Protein AF-A0A2H0WSP0-F1 (afdb_monomer)

Structure (mmCIF, N/CA/C/O backbone):
data_AF-A0A2H0WSP0-F1
#
_entry.id   AF-A0A2H0WSP0-F1
#
loop_
_atom_site.group_PDB
_atom_site.id
_atom_site.type_symbol
_atom_site.label_atom_id
_atom_site.label_alt_id
_atom_site.label_comp_id
_atom_site.label_asym_id
_atom_site.label_entity_id
_atom_site.label_seq_id
_atom_site.pdbx_PDB_ins_code
_atom_site.Cartn_x
_atom_site.Cartn_y
_atom_site.Cartn_z
_atom_site.occupancy
_atom_site.B_iso_or_equiv
_atom_site.auth_seq_id
_atom_site.auth_comp_id
_atom_site.auth_asym_id
_atom_site.auth_atom_id
_atom_site.pdbx_PDB_model_num
ATOM 1 N N . MET A 1 1 ? 51.375 -26.626 21.930 1.00 43.62 1 MET A N 1
ATOM 2 C CA . MET A 1 1 ? 51.258 -25.563 22.953 1.00 43.62 1 MET A CA 1
ATOM 3 C C . MET A 1 1 ? 50.019 -24.734 22.647 1.00 43.62 1 MET A C 1
ATOM 5 O O . MET A 1 1 ? 49.974 -24.178 21.557 1.00 43.62 1 MET A O 1
ATOM 9 N N . PRO A 1 2 ? 49.006 -24.682 23.526 1.00 42.84 2 PRO A N 1
ATOM 10 C CA . PRO A 1 2 ? 47.902 -23.739 23.370 1.00 42.84 2 PRO A CA 1
ATOM 11 C C . PRO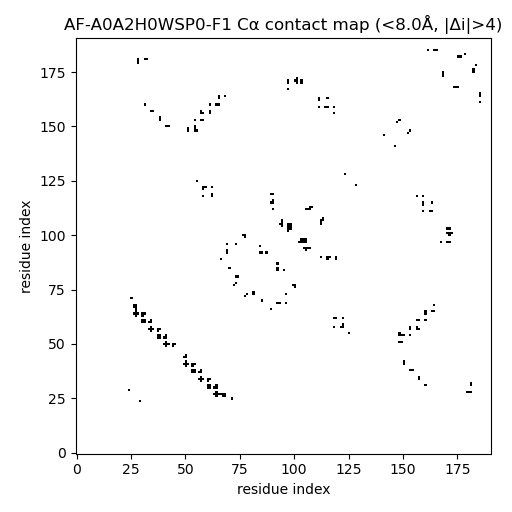 A 1 2 ? 48.331 -22.334 23.844 1.00 42.84 2 PRO A C 1
ATOM 13 O O . PRO A 1 2 ? 49.201 -22.237 24.714 1.00 42.84 2 PRO A O 1
ATOM 16 N N . PRO A 1 3 ? 47.756 -21.247 23.297 1.00 38.88 3 PRO A N 1
ATOM 17 C CA . PRO A 1 3 ? 48.108 -19.886 23.694 1.00 38.88 3 PRO A CA 1
ATOM 18 C C . PRO A 1 3 ? 47.545 -19.544 25.089 1.00 38.88 3 PRO A C 1
ATOM 20 O O . PRO A 1 3 ? 46.583 -20.174 25.546 1.00 38.88 3 PRO A O 1
ATOM 23 N N . PRO A 1 4 ? 48.136 -18.560 25.793 1.00 40.91 4 PRO A N 1
ATOM 24 C CA . PRO A 1 4 ? 47.785 -18.249 27.172 1.00 40.91 4 PRO A CA 1
ATOM 25 C C . PRO A 1 4 ? 46.417 -17.559 27.255 1.00 40.91 4 PRO A C 1
ATOM 27 O O . PRO A 1 4 ? 46.117 -16.629 26.508 1.00 40.91 4 PRO A O 1
ATOM 30 N N . LYS A 1 5 ? 45.577 -18.008 28.195 1.00 38.22 5 LYS A N 1
ATOM 31 C CA . LYS A 1 5 ? 44.251 -17.433 28.458 1.00 38.22 5 LYS A CA 1
ATOM 32 C C . LYS A 1 5 ? 44.397 -16.036 29.076 1.00 38.22 5 LYS A C 1
ATOM 34 O O . LYS A 1 5 ? 44.810 -15.917 30.228 1.00 38.22 5 LYS A O 1
ATOM 39 N N . GLN A 1 6 ? 44.024 -14.989 28.342 1.00 39.97 6 GLN A N 1
ATOM 40 C CA . GLN A 1 6 ? 43.869 -13.645 28.905 1.00 39.97 6 GLN A CA 1
ATOM 41 C C . GLN A 1 6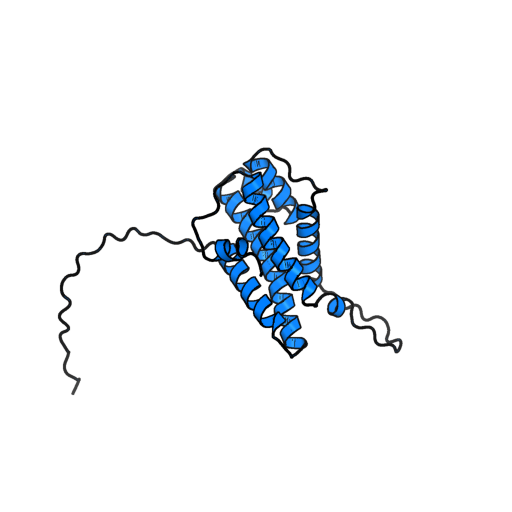 ? 42.649 -13.615 29.840 1.00 39.97 6 GLN A C 1
ATOM 43 O O . GLN A 1 6 ? 41.520 -13.877 29.427 1.00 39.97 6 GLN A O 1
ATOM 48 N N . LYS A 1 7 ? 42.882 -13.321 31.126 1.00 43.78 7 LYS A N 1
ATOM 49 C CA . LYS A 1 7 ? 41.828 -13.035 32.108 1.00 43.78 7 LYS A CA 1
ATOM 50 C C . LYS A 1 7 ? 41.335 -11.604 31.887 1.00 43.78 7 LYS A C 1
ATOM 52 O O . LYS A 1 7 ? 41.970 -10.662 32.350 1.00 43.78 7 LYS A O 1
ATOM 57 N N . TYR A 1 8 ? 40.208 -11.442 31.203 1.00 38.81 8 TYR A N 1
ATOM 58 C CA . TYR A 1 8 ? 39.514 -10.158 31.163 1.00 38.81 8 TYR A CA 1
ATOM 59 C C . TYR A 1 8 ? 38.743 -9.951 32.470 1.00 38.81 8 TYR A C 1
ATOM 61 O O . TYR A 1 8 ? 37.842 -10.718 32.811 1.00 38.81 8 TYR A O 1
ATOM 69 N N . PHE A 1 9 ? 39.133 -8.917 33.215 1.00 39.16 9 PHE A N 1
ATOM 70 C CA . PHE A 1 9 ? 38.384 -8.382 34.345 1.00 39.16 9 PHE A CA 1
ATOM 71 C C . PHE A 1 9 ? 37.089 -7.745 33.827 1.00 39.16 9 PHE A C 1
ATOM 73 O O . PHE A 1 9 ? 37.074 -6.584 33.428 1.00 39.16 9 PHE A O 1
ATOM 80 N N . PHE A 1 10 ? 35.989 -8.495 33.837 1.00 34.88 10 PHE A N 1
ATOM 81 C CA . PHE A 1 10 ? 34.662 -7.900 33.729 1.00 34.88 10 PHE A CA 1
ATOM 82 C C . PHE A 1 10 ? 34.231 -7.446 35.122 1.00 34.88 10 PHE A C 1
ATOM 84 O O . PHE A 1 10 ? 33.822 -8.247 35.964 1.00 34.88 10 PHE A O 1
ATOM 91 N N . ASN A 1 11 ? 34.364 -6.144 35.374 1.00 38.78 11 ASN A N 1
ATOM 92 C CA . ASN A 1 11 ? 33.698 -5.500 36.497 1.00 38.78 11 ASN A CA 1
ATOM 93 C C . ASN A 1 11 ? 32.197 -5.800 36.418 1.00 38.78 11 ASN A C 1
ATOM 95 O O . ASN A 1 11 ? 31.589 -5.686 35.354 1.00 38.78 11 ASN A O 1
ATOM 99 N N . LYS A 1 12 ? 31.618 -6.198 37.555 1.00 45.72 12 LYS A N 1
ATOM 100 C CA . LYS A 1 12 ? 30.187 -6.459 37.734 1.00 45.72 12 LYS A CA 1
ATOM 101 C C . LYS A 1 12 ? 29.385 -5.196 37.412 1.00 45.72 12 LYS A C 1
ATOM 103 O O . LYS A 1 12 ? 29.131 -4.377 38.292 1.00 45.72 12 LYS A O 1
ATOM 108 N N . ILE A 1 13 ? 28.969 -5.049 36.159 1.00 41.47 13 ILE A N 1
ATOM 109 C CA . ILE A 1 13 ? 27.868 -4.161 35.799 1.00 41.47 13 ILE A CA 1
ATOM 110 C C . ILE A 1 13 ? 26.623 -4.811 36.406 1.00 41.47 13 ILE A C 1
ATOM 112 O O . ILE A 1 13 ? 26.314 -5.964 36.099 1.00 41.47 13 ILE A O 1
ATOM 116 N N . LYS A 1 14 ? 25.963 -4.115 37.341 1.00 37.34 14 LYS A N 1
ATOM 117 C CA . LYS A 1 14 ? 24.660 -4.551 37.859 1.00 37.34 14 LYS A CA 1
ATOM 118 C C . LYS A 1 14 ? 23.740 -4.794 36.658 1.00 37.34 14 LYS A C 1
ATOM 120 O O . LYS A 1 14 ? 23.734 -3.944 35.766 1.00 37.34 14 LYS A O 1
ATOM 125 N N . PRO A 1 15 ? 22.989 -5.906 36.613 1.00 36.19 15 PRO A N 1
ATOM 126 C CA . PRO A 1 15 ? 22.021 -6.103 35.551 1.00 36.19 15 PRO A CA 1
ATOM 127 C C . PRO A 1 15 ? 21.053 -4.925 35.612 1.00 36.19 15 PRO A C 1
ATOM 129 O O . PRO A 1 15 ? 20.369 -4.727 36.615 1.00 36.19 15 PRO A O 1
ATOM 132 N N . ILE A 1 16 ? 21.067 -4.100 34.567 1.00 43.09 16 ILE A N 1
ATOM 133 C CA . ILE A 1 16 ? 19.952 -3.205 34.294 1.00 43.09 16 ILE A CA 1
ATOM 134 C C . ILE A 1 16 ? 18.786 -4.160 34.094 1.00 43.09 16 ILE A C 1
ATOM 136 O O . ILE A 1 16 ? 18.888 -5.066 33.263 1.00 43.09 16 ILE A O 1
ATOM 140 N N . GLU A 1 17 ? 17.756 -4.026 34.925 1.00 37.44 17 GLU A N 1
ATOM 141 C CA . GLU A 1 17 ? 16.525 -4.790 34.792 1.00 37.44 17 GLU A CA 1
ATOM 142 C C . GLU A 1 17 ? 16.119 -4.752 33.323 1.00 37.44 17 GLU A C 1
ATOM 144 O O . GLU A 1 17 ? 15.835 -3.693 32.761 1.00 37.44 17 GLU A O 1
ATOM 149 N N . THR A 1 18 ? 16.196 -5.907 32.665 1.00 35.94 18 THR A N 1
ATOM 150 C CA . THR A 1 18 ? 15.725 -6.072 31.302 1.00 35.94 18 THR A CA 1
ATOM 151 C C . THR A 1 18 ? 14.218 -5.917 31.344 1.00 35.94 18 THR A C 1
ATOM 153 O O . THR A 1 18 ? 13.486 -6.900 31.449 1.00 35.94 18 THR A O 1
ATOM 156 N N . VAL A 1 19 ? 13.756 -4.670 31.250 1.00 34.97 19 VAL A N 1
ATOM 157 C CA . VAL A 1 19 ? 12.474 -4.363 30.635 1.00 34.97 19 VAL A CA 1
ATOM 158 C C . VAL A 1 19 ? 12.584 -4.965 29.245 1.00 34.97 19 VAL A C 1
ATOM 160 O O . VAL A 1 19 ? 13.263 -4.444 28.360 1.00 34.97 19 VAL A O 1
ATOM 163 N N . THR A 1 20 ? 12.009 -6.147 29.083 1.00 32.56 20 THR A N 1
ATOM 164 C CA . THR A 1 20 ? 11.865 -6.819 27.801 1.00 32.56 20 THR A CA 1
ATOM 165 C C . THR A 1 20 ? 10.827 -6.039 27.008 1.00 32.56 20 THR A C 1
ATOM 167 O O . THR A 1 20 ? 9.696 -6.468 26.819 1.00 32.56 20 THR A O 1
ATOM 170 N N . PHE A 1 21 ? 11.212 -4.853 26.538 1.00 39.22 21 PHE A N 1
ATOM 171 C CA . PHE A 1 21 ? 10.517 -4.176 25.462 1.00 39.22 21 PHE A CA 1
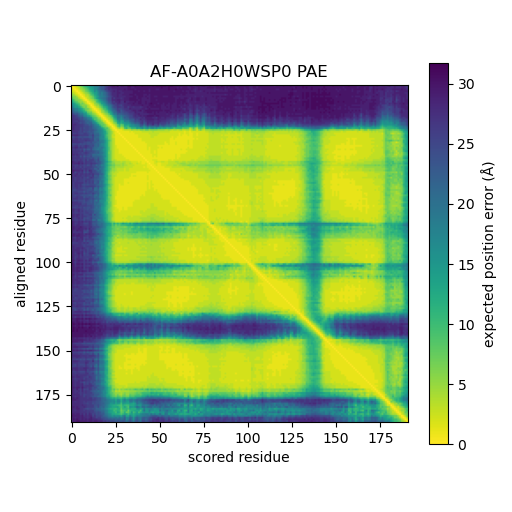ATOM 172 C C . PHE A 1 21 ? 10.820 -4.985 24.197 1.00 39.22 21 PHE A C 1
ATOM 174 O O . PHE A 1 21 ? 11.751 -4.696 23.446 1.00 39.22 21 PHE A O 1
ATOM 181 N N . GLN A 1 22 ? 10.096 -6.093 24.012 1.00 37.69 22 GLN A N 1
ATOM 182 C CA . GLN A 1 22 ? 10.005 -6.742 22.713 1.00 37.69 22 GLN A CA 1
ATOM 183 C C . GLN A 1 22 ? 9.395 -5.703 21.772 1.00 37.69 22 GLN A C 1
ATOM 185 O O . GLN A 1 22 ? 8.176 -5.567 21.704 1.00 37.69 22 GLN A O 1
ATOM 190 N N . MET A 1 23 ? 10.233 -4.957 21.051 1.00 43.97 23 MET A N 1
ATOM 191 C CA . MET A 1 23 ? 9.795 -4.257 19.850 1.00 43.97 23 MET A CA 1
ATOM 192 C C . MET A 1 23 ? 9.284 -5.326 18.884 1.00 43.97 23 MET A C 1
ATOM 194 O O . MET A 1 23 ? 10.051 -5.889 18.100 1.00 43.97 23 MET A O 1
ATOM 198 N N . LYS A 1 24 ? 7.987 -5.649 18.952 1.00 58.41 24 LYS A N 1
ATOM 199 C CA . LYS A 1 24 ? 7.291 -6.298 17.846 1.00 58.41 24 LYS A CA 1
ATOM 200 C C . LYS A 1 24 ? 7.445 -5.346 16.670 1.00 58.41 24 LYS A C 1
ATOM 202 O O . LYS A 1 24 ? 6.800 -4.309 16.611 1.00 58.41 24 LYS A O 1
ATOM 207 N N . THR A 1 25 ? 8.378 -5.647 15.776 1.00 67.38 25 THR A N 1
ATOM 208 C CA . THR A 1 25 ? 8.497 -4.881 14.540 1.00 67.38 25 THR A CA 1
ATOM 209 C C . THR A 1 25 ? 7.296 -5.262 13.687 1.00 67.38 25 THR A C 1
ATOM 211 O O . THR A 1 25 ? 7.251 -6.371 13.155 1.00 67.38 25 THR A O 1
ATOM 214 N N . SER A 1 26 ? 6.305 -4.377 13.609 1.00 84.62 26 SER A N 1
ATOM 215 C CA . SER A 1 26 ? 5.119 -4.574 12.780 1.00 84.62 26 SER A CA 1
ATOM 216 C C . SER A 1 26 ? 5.514 -4.830 11.325 1.00 84.62 26 SER A C 1
ATOM 218 O O . SER A 1 26 ? 6.374 -4.144 10.764 1.00 84.62 26 SER A O 1
ATOM 220 N N . LEU A 1 27 ? 4.889 -5.816 10.680 1.00 89.00 27 LEU A N 1
ATOM 221 C CA . LEU A 1 27 ? 5.287 -6.246 9.335 1.00 89.00 27 LEU A CA 1
ATOM 222 C C . LEU A 1 27 ? 5.093 -5.134 8.290 1.00 89.00 27 LEU A C 1
ATOM 224 O O . LEU A 1 27 ? 5.900 -4.985 7.371 1.00 89.00 27 LEU A O 1
ATOM 228 N N . TRP A 1 28 ? 4.064 -4.301 8.456 1.00 91.19 28 TRP A N 1
ATOM 229 C CA . TRP A 1 28 ? 3.821 -3.162 7.570 1.00 91.19 28 TRP A CA 1
ATOM 230 C C . TRP A 1 28 ? 4.962 -2.129 7.606 1.00 91.19 28 TRP A C 1
ATOM 232 O O . TRP A 1 28 ? 5.226 -1.476 6.599 1.00 91.19 28 TRP A O 1
ATOM 242 N N . ILE A 1 29 ? 5.706 -2.038 8.714 1.00 88.31 29 ILE A N 1
ATOM 243 C CA . ILE A 1 29 ? 6.869 -1.145 8.855 1.00 88.31 29 ILE A CA 1
ATOM 244 C C . ILE A 1 29 ? 8.046 -1.659 8.023 1.00 88.31 29 ILE A C 1
ATOM 246 O O . ILE A 1 29 ? 8.757 -0.887 7.380 1.00 88.31 29 ILE A O 1
ATOM 250 N N . VAL A 1 30 ? 8.231 -2.977 7.971 1.00 90.00 30 VAL A N 1
ATOM 251 C CA . VAL A 1 30 ? 9.220 -3.589 7.075 1.00 90.00 30 VAL A CA 1
ATOM 252 C C . VAL A 1 30 ? 8.851 -3.298 5.619 1.00 90.00 30 VAL A C 1
ATOM 254 O O . VAL A 1 30 ? 9.706 -2.896 4.829 1.00 90.00 30 VAL A O 1
ATOM 257 N N . PHE A 1 31 ? 7.571 -3.433 5.266 1.00 94.56 31 PHE A N 1
ATOM 258 C CA . PHE A 1 31 ? 7.117 -3.179 3.902 1.00 94.56 31 PHE A CA 1
ATOM 259 C C . PHE A 1 31 ? 7.231 -1.715 3.482 1.00 94.56 31 PHE A C 1
ATOM 261 O O . PHE A 1 31 ? 7.698 -1.466 2.372 1.00 94.56 31 PHE A O 1
ATOM 268 N N . ILE A 1 32 ? 6.873 -0.742 4.325 1.00 92.44 32 ILE A N 1
ATOM 269 C CA . ILE A 1 32 ? 7.002 0.675 3.945 1.00 92.44 32 ILE A CA 1
ATOM 270 C C . ILE A 1 32 ? 8.468 1.072 3.722 1.00 92.44 32 ILE A C 1
ATOM 272 O O . ILE A 1 32 ? 8.758 1.799 2.772 1.00 92.44 32 ILE A O 1
ATOM 276 N N . ASN A 1 33 ? 9.399 0.528 4.513 1.00 91.25 33 ASN A N 1
ATOM 277 C CA . ASN A 1 33 ? 10.835 0.734 4.309 1.00 91.25 33 ASN A CA 1
ATOM 278 C C . ASN A 1 33 ? 11.300 0.147 2.970 1.00 91.25 33 ASN A C 1
ATOM 280 O O . ASN A 1 33 ? 11.961 0.838 2.196 1.00 91.25 33 ASN A O 1
ATOM 284 N N . LEU A 1 34 ? 10.897 -1.091 2.661 1.00 94.06 34 LEU A N 1
ATOM 285 C CA . LEU A 1 34 ? 11.201 -1.729 1.377 1.00 94.06 34 LEU A CA 1
ATOM 286 C C . LEU A 1 34 ? 10.635 -0.936 0.199 1.00 94.06 34 LEU A C 1
ATOM 288 O O . LEU A 1 34 ? 11.301 -0.797 -0.828 1.00 94.06 34 LEU A O 1
ATOM 292 N N . VAL A 1 35 ? 9.414 -0.416 0.326 1.00 96.19 35 VAL A N 1
ATOM 293 C CA . VAL A 1 35 ? 8.802 0.421 -0.708 1.00 96.19 35 VAL A CA 1
ATOM 294 C C . VAL A 1 35 ? 9.616 1.695 -0.912 1.00 96.19 35 VAL A C 1
ATOM 296 O O . VAL A 1 35 ? 9.956 2.005 -2.051 1.00 96.19 35 VAL A O 1
ATOM 299 N N . ASN A 1 36 ? 9.956 2.401 0.167 1.00 94.94 36 ASN A N 1
ATOM 300 C CA . ASN A 1 36 ? 10.719 3.642 0.094 1.00 94.94 36 ASN A CA 1
ATOM 301 C C . ASN A 1 36 ? 12.097 3.421 -0.549 1.00 94.94 36 ASN A C 1
ATOM 303 O O . ASN A 1 36 ? 12.449 4.098 -1.510 1.00 94.94 36 ASN A O 1
ATOM 307 N N . GLU A 1 37 ? 12.840 2.409 -0.094 1.00 94.88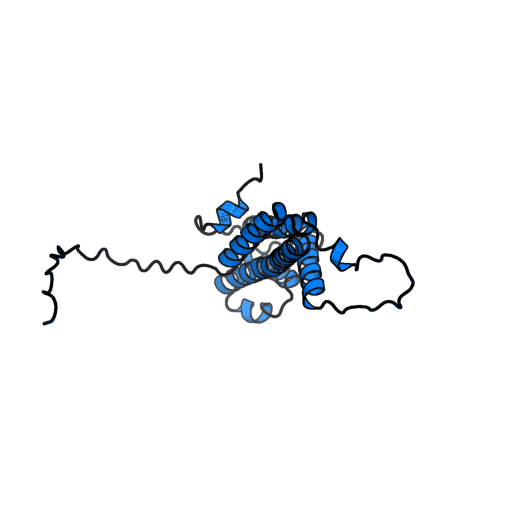 37 GLU A N 1
ATOM 308 C CA . GLU A 1 37 ? 14.152 2.069 -0.653 1.00 94.88 37 GLU A CA 1
ATOM 309 C C . GLU A 1 37 ? 14.063 1.732 -2.149 1.00 94.88 37 GLU A C 1
ATOM 311 O O . GLU A 1 37 ? 14.827 2.253 -2.962 1.00 94.88 37 GLU A O 1
ATOM 316 N N . ASN A 1 38 ? 13.104 0.889 -2.551 1.00 97.50 38 ASN A N 1
ATOM 317 C CA . ASN A 1 38 ? 12.959 0.532 -3.961 1.00 97.50 38 ASN A CA 1
ATOM 318 C C . ASN A 1 38 ? 12.504 1.721 -4.817 1.00 97.50 38 ASN A C 1
ATOM 320 O O . ASN A 1 38 ? 12.899 1.791 -5.981 1.00 97.50 38 ASN A O 1
ATOM 324 N N . LEU A 1 39 ? 11.718 2.651 -4.270 1.00 97.12 39 LEU A N 1
ATOM 325 C CA . LEU A 1 39 ? 11.330 3.871 -4.973 1.00 97.12 39 LEU A CA 1
ATOM 326 C C . LEU A 1 39 ? 12.541 4.781 -5.216 1.00 97.12 39 LEU A C 1
ATOM 328 O O . LEU A 1 39 ? 12.758 5.203 -6.352 1.00 97.12 39 LEU A O 1
ATOM 332 N N . GLU A 1 40 ? 13.364 5.017 -4.194 1.00 95.81 40 GLU A N 1
ATOM 333 C CA . GLU A 1 40 ? 14.593 5.813 -4.320 1.00 95.81 40 GLU A CA 1
ATOM 334 C C . GLU A 1 40 ? 15.577 5.202 -5.321 1.00 95.81 40 GLU A C 1
ATOM 336 O O . GLU A 1 40 ? 16.136 5.895 -6.177 1.00 95.81 40 GLU A O 1
ATOM 341 N N . LEU A 1 41 ? 15.741 3.879 -5.283 1.00 96.75 41 LEU A N 1
ATOM 342 C CA . LEU A 1 41 ? 16.557 3.174 -6.267 1.00 96.75 41 LEU A CA 1
ATOM 343 C C . LEU A 1 41 ? 15.965 3.298 -7.677 1.00 96.75 41 LEU A C 1
ATOM 345 O O . LEU A 1 41 ? 16.707 3.533 -8.627 1.00 96.75 41 LEU A O 1
ATOM 349 N N . ALA A 1 42 ? 14.642 3.193 -7.837 1.00 96.88 42 ALA A N 1
ATOM 350 C CA . ALA A 1 42 ? 13.990 3.330 -9.140 1.00 96.88 42 ALA A CA 1
ATOM 351 C C . ALA A 1 42 ? 14.168 4.730 -9.752 1.00 96.88 42 ALA A C 1
ATOM 353 O O . ALA A 1 42 ? 14.385 4.832 -10.961 1.00 96.88 42 ALA A O 1
ATOM 354 N N . ARG A 1 43 ? 14.105 5.794 -8.937 1.00 96.00 43 ARG A N 1
ATOM 355 C CA . ARG A 1 43 ? 14.291 7.190 -9.380 1.00 96.00 43 ARG A CA 1
ATOM 356 C C . ARG A 1 43 ? 15.657 7.417 -10.024 1.00 96.00 43 ARG A C 1
ATOM 358 O O . ARG A 1 43 ? 15.756 8.088 -11.047 1.00 96.00 43 ARG A O 1
ATOM 365 N N . ASN A 1 44 ? 16.691 6.818 -9.443 1.00 93.81 44 ASN A N 1
ATOM 366 C CA . ASN A 1 44 ? 18.081 7.030 -9.845 1.00 93.81 44 ASN A CA 1
ATOM 367 C C . ASN A 1 44 ? 18.597 5.990 -10.855 1.00 93.81 44 ASN A C 1
ATOM 369 O O . ASN A 1 44 ? 19.688 6.140 -11.408 1.00 93.81 44 ASN A O 1
ATOM 373 N N . GLU A 1 45 ? 17.829 4.932 -11.111 1.00 96.50 45 GLU A N 1
ATOM 374 C CA . GLU A 1 45 ? 18.255 3.828 -11.964 1.00 96.50 45 GLU A CA 1
ATOM 375 C C . GLU A 1 45 ? 18.246 4.218 -13.445 1.00 96.50 45 GLU A C 1
ATOM 377 O O . GLU A 1 45 ? 17.223 4.652 -13.973 1.00 96.50 45 GLU A O 1
ATOM 382 N N . LYS A 1 46 ? 19.364 4.008 -14.143 1.00 94.38 46 LYS A N 1
ATOM 383 C CA . LYS A 1 46 ? 19.521 4.293 -15.579 1.00 94.38 46 LYS A CA 1
ATOM 384 C C . LYS A 1 46 ? 19.078 3.121 -16.455 1.00 94.38 46 LYS A C 1
ATOM 386 O O . LYS A 1 46 ? 18.604 3.334 -17.569 1.00 94.38 46 LYS A O 1
ATOM 391 N N . TYR A 1 47 ? 19.211 1.892 -15.964 1.00 95.31 47 TYR A N 1
ATOM 392 C CA . TYR A 1 47 ? 18.867 0.685 -16.705 1.00 95.31 47 TYR A CA 1
ATOM 393 C C . TYR A 1 47 ? 17.379 0.364 -16.565 1.00 95.31 47 TYR A C 1
ATOM 395 O O . TYR A 1 47 ? 16.901 -0.008 -15.493 1.00 95.31 47 TYR A O 1
ATOM 403 N N . LEU A 1 48 ? 16.644 0.452 -17.678 1.00 91.69 48 LEU A N 1
ATOM 404 C CA . LEU A 1 48 ? 15.187 0.285 -17.710 1.00 91.69 48 LEU A CA 1
ATOM 405 C C . LEU A 1 48 ? 14.708 -1.020 -17.055 1.00 91.69 48 LEU A C 1
ATOM 407 O O . LEU A 1 48 ? 13.741 -1.009 -16.299 1.00 91.69 48 LEU A O 1
ATOM 411 N N . GLU A 1 49 ? 15.395 -2.134 -17.301 1.00 92.88 49 GLU A N 1
ATOM 412 C CA . GLU A 1 49 ? 15.028 -3.435 -16.729 1.00 92.88 49 GLU A CA 1
ATOM 413 C C . GLU A 1 49 ? 15.206 -3.485 -15.206 1.00 92.88 49 GLU A C 1
ATOM 415 O O . GLU A 1 49 ? 14.357 -4.028 -14.499 1.00 92.88 49 GLU A O 1
ATOM 420 N N . ILE A 1 50 ? 16.265 -2.869 -14.672 1.00 96.19 50 ILE A N 1
ATOM 421 C CA . ILE A 1 50 ? 16.465 -2.781 -13.220 1.00 96.19 50 ILE A CA 1
ATOM 422 C C . ILE A 1 50 ? 15.412 -1.848 -12.618 1.00 96.19 50 ILE A C 1
ATOM 424 O O . ILE A 1 50 ? 14.762 -2.213 -11.637 1.00 96.19 50 ILE A O 1
ATOM 428 N N . ARG A 1 51 ? 15.154 -0.700 -13.259 1.00 96.00 51 ARG A N 1
ATOM 429 C CA . ARG A 1 51 ? 14.121 0.252 -12.833 1.00 96.00 51 ARG A CA 1
ATOM 430 C C . ARG A 1 51 ? 12.753 -0.424 -12.749 1.00 96.00 51 ARG A C 1
ATOM 432 O O . ARG A 1 51 ? 12.058 -0.290 -11.747 1.00 96.00 51 ARG A O 1
ATOM 439 N N . ARG A 1 52 ? 12.383 -1.212 -13.761 1.00 95.31 52 ARG A N 1
ATOM 440 C CA . ARG A 1 52 ? 11.123 -1.971 -13.794 1.00 95.31 52 ARG A CA 1
ATOM 441 C C . ARG A 1 52 ? 11.013 -2.978 -12.657 1.00 95.31 52 ARG A C 1
ATOM 443 O O . ARG A 1 52 ? 9.964 -3.039 -12.026 1.00 95.31 52 ARG A O 1
ATOM 450 N N . ARG A 1 53 ? 12.081 -3.724 -12.350 1.00 96.62 53 ARG A N 1
ATOM 451 C CA . ARG A 1 53 ? 12.102 -4.644 -11.196 1.00 96.62 53 ARG A CA 1
ATOM 452 C C . ARG A 1 53 ? 11.821 -3.900 -9.892 1.00 96.62 53 ARG A C 1
ATOM 454 O O . ARG A 1 53 ? 10.998 -4.353 -9.107 1.00 96.62 53 ARG A O 1
ATOM 461 N N . ARG A 1 54 ? 12.443 -2.732 -9.696 1.00 97.75 54 ARG A N 1
ATOM 462 C CA . ARG A 1 54 ? 12.208 -1.878 -8.521 1.00 97.75 54 ARG A CA 1
ATOM 463 C C . ARG A 1 54 ? 10.767 -1.366 -8.456 1.00 97.75 54 ARG A C 1
ATOM 465 O O . ARG A 1 54 ? 10.151 -1.448 -7.400 1.00 97.75 54 ARG A O 1
ATOM 472 N N . ILE A 1 55 ? 10.199 -0.925 -9.581 1.00 98.00 55 ILE A N 1
ATOM 473 C CA . ILE A 1 55 ? 8.794 -0.490 -9.659 1.00 98.00 55 ILE A CA 1
ATOM 474 C C . ILE A 1 55 ? 7.835 -1.641 -9.320 1.00 98.00 55 ILE A C 1
ATOM 476 O O . ILE A 1 55 ? 6.889 -1.443 -8.563 1.00 98.00 55 ILE A O 1
ATOM 480 N N . ILE A 1 56 ? 8.084 -2.852 -9.829 1.00 97.62 56 ILE A N 1
ATOM 481 C CA . ILE A 1 56 ? 7.287 -4.037 -9.474 1.00 97.62 56 ILE A CA 1
ATOM 482 C C . ILE A 1 56 ? 7.353 -4.281 -7.961 1.00 97.62 56 ILE A C 1
ATOM 484 O O . ILE A 1 56 ? 6.306 -4.454 -7.336 1.00 97.62 56 ILE A O 1
ATOM 488 N N . SER A 1 57 ? 8.551 -4.231 -7.367 1.00 97.94 57 SER A N 1
ATOM 489 C CA . SER A 1 57 ? 8.730 -4.359 -5.917 1.00 97.94 57 SER A CA 1
ATOM 490 C C . SER A 1 57 ? 7.933 -3.305 -5.149 1.00 97.94 57 SER A C 1
ATOM 492 O O . SER A 1 57 ? 7.209 -3.663 -4.224 1.00 97.94 57 SER A O 1
ATOM 494 N N . VAL A 1 58 ? 7.995 -2.031 -5.559 1.00 98.38 58 VAL A N 1
ATOM 495 C CA . VAL A 1 58 ? 7.204 -0.943 -4.956 1.00 98.38 58 VAL A CA 1
ATOM 496 C C . VAL A 1 58 ? 5.719 -1.290 -4.953 1.00 98.38 58 VAL A C 1
ATOM 498 O O . VAL A 1 58 ? 5.079 -1.218 -3.910 1.00 98.38 58 VAL A O 1
ATOM 501 N N . VAL A 1 59 ? 5.166 -1.713 -6.091 1.00 98.19 59 VAL A N 1
ATOM 502 C CA . VAL A 1 59 ? 3.725 -1.984 -6.211 1.00 98.19 59 VAL A CA 1
ATOM 503 C C . VAL A 1 59 ? 3.291 -3.177 -5.362 1.00 98.19 59 VAL A C 1
ATOM 505 O O . VAL A 1 59 ? 2.272 -3.113 -4.671 1.00 98.19 59 VAL A O 1
ATOM 508 N N . VAL A 1 60 ? 4.061 -4.265 -5.398 1.00 98.12 60 VAL A N 1
ATOM 509 C CA . VAL A 1 60 ? 3.745 -5.490 -4.655 1.00 98.12 60 VAL A CA 1
ATOM 510 C C . VAL A 1 60 ? 3.856 -5.254 -3.149 1.00 98.12 60 VAL A C 1
ATOM 512 O O . VAL A 1 60 ? 2.914 -5.561 -2.416 1.00 98.12 60 VAL A O 1
ATOM 515 N N . PHE A 1 61 ? 4.961 -4.662 -2.686 1.00 98.06 61 PHE A N 1
ATOM 516 C CA . PHE A 1 61 ? 5.167 -4.413 -1.260 1.00 98.06 61 PHE A CA 1
ATOM 517 C C . PHE A 1 61 ? 4.279 -3.298 -0.718 1.00 98.06 61 PHE A C 1
ATOM 519 O O . PHE A 1 61 ? 3.911 -3.353 0.448 1.00 9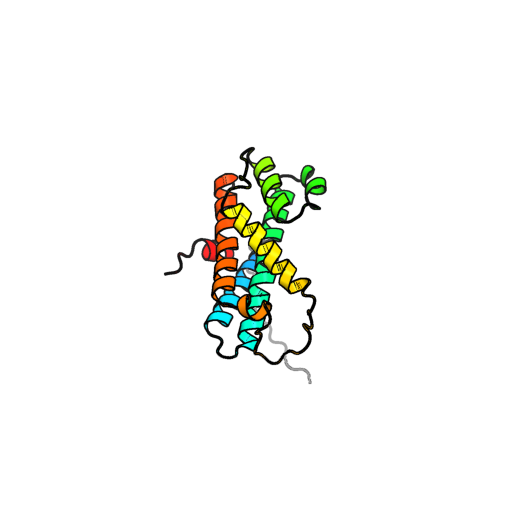8.06 61 PHE A O 1
ATOM 526 N N . ALA A 1 62 ? 3.844 -2.340 -1.536 1.00 97.88 62 ALA A N 1
ATOM 527 C CA . ALA A 1 62 ? 2.869 -1.346 -1.104 1.00 97.88 62 ALA A CA 1
ATOM 528 C C . ALA A 1 62 ? 1.499 -1.957 -0.812 1.00 97.88 62 ALA A C 1
ATOM 530 O O . ALA A 1 62 ? 0.895 -1.644 0.212 1.00 97.88 62 ALA A O 1
ATOM 531 N N . ALA A 1 63 ? 1.018 -2.850 -1.683 1.00 97.88 63 ALA A N 1
ATOM 532 C CA . ALA A 1 63 ? -0.227 -3.568 -1.438 1.00 97.88 63 ALA A CA 1
ATOM 533 C C . ALA A 1 63 ? -0.118 -4.440 -0.177 1.00 97.88 63 ALA A C 1
ATOM 535 O O . ALA A 1 63 ? -1.021 -4.414 0.654 1.00 97.88 63 ALA A O 1
ATOM 536 N N . ALA A 1 64 ? 1.006 -5.148 -0.006 1.00 97.06 64 ALA A N 1
ATOM 537 C CA . ALA A 1 64 ? 1.276 -5.925 1.202 1.00 97.06 64 ALA A CA 1
ATOM 538 C C . ALA A 1 64 ? 1.357 -5.037 2.457 1.00 97.06 64 ALA A C 1
ATOM 540 O O . ALA A 1 64 ? 0.820 -5.404 3.493 1.00 97.06 64 ALA A O 1
ATOM 541 N N . CYS A 1 65 ? 1.949 -3.844 2.357 1.00 96.31 65 CYS A N 1
ATOM 542 C CA . CYS A 1 65 ? 2.042 -2.875 3.447 1.00 96.31 65 CYS A CA 1
ATOM 543 C C . CYS A 1 65 ? 0.662 -2.490 3.983 1.00 96.31 65 CYS A C 1
ATOM 545 O O . CYS A 1 65 ? 0.409 -2.642 5.175 1.00 96.31 65 CYS A O 1
ATOM 547 N N . ILE A 1 66 ? -0.235 -2.007 3.116 1.00 96.25 66 ILE A N 1
ATOM 548 C CA . ILE A 1 66 ? -1.566 -1.556 3.552 1.00 96.25 66 ILE A CA 1
ATOM 549 C C . ILE A 1 66 ? -2.482 -2.717 3.960 1.00 96.25 66 ILE A C 1
ATOM 551 O O . ILE A 1 66 ? -3.427 -2.507 4.716 1.00 96.25 66 ILE A O 1
ATOM 555 N N . GLU A 1 67 ? -2.213 -3.931 3.471 1.00 96.12 67 GLU A N 1
ATOM 556 C CA . GLU A 1 67 ? -2.913 -5.151 3.875 1.00 96.12 67 GLU A CA 1
ATOM 557 C C . GLU A 1 67 ? -2.455 -5.621 5.259 1.00 96.12 67 GLU A C 1
ATOM 559 O O . GLU A 1 67 ? -3.279 -5.828 6.142 1.00 96.12 67 GLU A O 1
ATOM 564 N N . SER A 1 68 ? -1.146 -5.713 5.498 1.00 94.44 68 SER A N 1
ATOM 565 C CA . SER A 1 68 ? -0.611 -6.047 6.819 1.00 94.44 68 SER A CA 1
ATOM 566 C C . SER A 1 68 ? -0.978 -5.003 7.865 1.00 94.44 68 SER A C 1
ATOM 568 O O . SER A 1 68 ? -1.345 -5.384 8.968 1.00 94.44 68 SER A O 1
ATOM 570 N N . PHE A 1 69 ? -0.945 -3.715 7.511 1.00 94.12 69 PHE A N 1
ATOM 571 C CA . PHE A 1 69 ? -1.355 -2.631 8.402 1.00 94.12 69 PHE A CA 1
ATOM 572 C C . PHE A 1 69 ? -2.795 -2.825 8.887 1.00 94.12 69 PHE A C 1
ATOM 574 O O . PHE A 1 69 ? -3.037 -2.904 10.088 1.00 94.12 69 PHE A O 1
ATOM 581 N N . ILE A 1 70 ? -3.752 -2.959 7.961 1.00 94.06 70 ILE A N 1
ATOM 582 C CA . ILE A 1 70 ? -5.162 -3.068 8.348 1.00 94.06 70 ILE A CA 1
ATOM 583 C C . ILE A 1 70 ? -5.452 -4.379 9.089 1.00 94.06 70 ILE A C 1
ATOM 585 O O . ILE A 1 70 ? -6.262 -4.382 10.010 1.00 94.06 70 ILE A O 1
ATOM 589 N N . ASN A 1 71 ? -4.771 -5.474 8.725 1.00 93.56 71 ASN A N 1
ATOM 590 C CA . ASN A 1 71 ? -4.908 -6.761 9.408 1.00 93.56 71 ASN A CA 1
ATOM 591 C C . ASN A 1 71 ? -4.407 -6.687 10.856 1.00 93.56 71 ASN A C 1
ATOM 593 O O . ASN A 1 71 ? -5.048 -7.229 11.748 1.00 93.56 71 ASN A O 1
ATOM 597 N N . GLU A 1 72 ? -3.271 -6.029 11.089 1.00 90.81 72 GLU A N 1
ATOM 598 C CA . GLU A 1 72 ? -2.674 -5.898 12.420 1.00 90.81 72 GLU A CA 1
ATOM 599 C C . GLU A 1 72 ? -3.589 -5.107 13.358 1.00 90.81 72 GLU A C 1
ATOM 601 O O . GLU A 1 72 ? -3.956 -5.607 14.420 1.00 90.81 72 GLU A O 1
ATOM 606 N N . TYR A 1 73 ? -4.060 -3.938 12.914 1.00 90.12 73 TYR A N 1
ATOM 607 C CA . TYR A 1 73 ? -4.986 -3.124 13.701 1.00 90.12 73 TYR A CA 1
ATOM 608 C C . TYR A 1 73 ? -6.325 -3.821 13.940 1.00 90.12 73 TYR A C 1
ATOM 610 O O . TYR A 1 73 ? -6.868 -3.746 15.041 1.00 90.12 73 TYR A O 1
ATOM 618 N N . ALA A 1 74 ? -6.858 -4.525 12.939 1.00 91.50 74 ALA A N 1
ATOM 619 C CA . ALA A 1 74 ? -8.093 -5.277 13.109 1.00 91.50 74 ALA A CA 1
ATOM 620 C C . ALA A 1 74 ? -7.927 -6.440 14.099 1.00 91.50 74 ALA A C 1
ATOM 622 O O . ALA A 1 74 ? -8.779 -6.626 14.960 1.00 91.50 74 ALA A O 1
ATOM 623 N N . GLN A 1 75 ? -6.822 -7.184 14.034 1.00 90.44 75 GLN A N 1
ATOM 624 C CA . GLN A 1 75 ? -6.532 -8.263 14.980 1.00 90.44 75 GLN A CA 1
ATOM 625 C C . GLN A 1 75 ? -6.383 -7.750 16.420 1.00 90.44 75 GLN A C 1
ATOM 627 O O . GLN A 1 75 ? -6.844 -8.405 17.360 1.00 90.44 75 GLN A O 1
ATOM 632 N N . GLU A 1 76 ? -5.727 -6.602 16.591 1.00 88.25 76 GLU A N 1
ATOM 633 C CA . GLU A 1 76 ? -5.479 -5.989 17.897 1.00 88.25 76 GLU A CA 1
ATOM 634 C C . GLU A 1 76 ? -6.761 -5.446 18.543 1.00 88.25 76 GLU A C 1
ATOM 636 O O . GLU A 1 76 ? -6.955 -5.617 19.743 1.00 88.25 76 GLU A O 1
ATOM 641 N N . HIS A 1 77 ? -7.660 -4.849 17.756 1.00 89.31 77 HIS A N 1
ATOM 642 C CA . HIS A 1 77 ? -8.794 -4.086 18.291 1.00 89.31 77 HIS A CA 1
ATOM 643 C C . HIS A 1 77 ? -10.163 -4.762 18.110 1.00 89.31 77 HIS A C 1
ATOM 645 O O . HIS A 1 77 ? -11.112 -4.404 18.801 1.00 89.31 77 HIS A O 1
ATOM 651 N N . LEU A 1 78 ? -10.293 -5.715 17.181 1.00 89.69 78 LEU A N 1
ATOM 652 C CA . LEU A 1 78 ? -11.562 -6.356 16.798 1.00 89.69 78 LEU A CA 1
ATOM 653 C C . LEU A 1 78 ? -11.506 -7.880 16.978 1.00 89.69 78 LEU A C 1
ATOM 655 O O . LEU A 1 78 ? -12.095 -8.608 16.187 1.00 89.69 78 LEU A O 1
ATOM 659 N N . SER A 1 79 ? -10.724 -8.375 17.942 1.00 83.06 79 SER A N 1
ATOM 660 C CA . SER A 1 79 ? -10.232 -9.761 18.019 1.00 83.06 79 SER A CA 1
ATOM 661 C C . SER A 1 79 ? -11.217 -10.847 17.552 1.00 83.06 79 SER A C 1
ATOM 663 O O . SER A 1 79 ? -10.852 -11.649 16.697 1.00 83.06 79 SER A O 1
ATOM 665 N N . ASN A 1 80 ? -12.455 -10.862 18.063 1.00 82.00 80 ASN A N 1
ATOM 666 C CA . ASN A 1 80 ? -13.455 -11.885 17.726 1.00 82.00 80 ASN A CA 1
ATOM 667 C C . ASN A 1 80 ? -14.097 -11.655 16.349 1.00 82.00 80 ASN A C 1
ATOM 669 O O . ASN A 1 80 ? -14.356 -12.593 15.599 1.00 82.00 80 ASN A O 1
ATOM 673 N N . GLU A 1 81 ? -14.362 -10.401 15.998 1.00 85.50 81 GLU A N 1
ATOM 674 C CA . GLU A 1 81 ? -14.930 -10.009 14.714 1.00 85.50 81 GLU A CA 1
ATOM 675 C C . GLU A 1 81 ? -13.935 -10.248 13.569 1.00 85.50 81 GLU A C 1
ATOM 677 O O . GLU A 1 81 ? -14.345 -10.555 12.444 1.00 85.50 81 GLU A O 1
ATOM 682 N N . TRP A 1 82 ? -12.631 -10.157 13.852 1.00 88.50 82 TRP A N 1
ATOM 683 C CA . TRP A 1 82 ? -11.560 -10.275 12.870 1.00 88.50 82 TRP A CA 1
ATOM 684 C C . TRP A 1 82 ? -11.583 -11.596 12.095 1.00 88.50 82 TRP A C 1
ATOM 686 O O . TRP A 1 82 ? -11.426 -11.576 10.873 1.00 88.50 82 TRP A O 1
ATOM 696 N N . GLU A 1 83 ? -11.863 -12.728 12.748 1.00 83.19 83 GLU A N 1
ATOM 697 C CA . GLU A 1 83 ? -11.900 -14.043 12.086 1.00 83.19 83 GLU A CA 1
ATOM 698 C C . GLU A 1 83 ? -12.889 -14.084 10.909 1.00 83.19 83 GLU A C 1
ATOM 700 O O . GLU A 1 83 ? -12.641 -14.724 9.883 1.00 83.19 83 GLU A O 1
ATOM 705 N N . SER A 1 84 ? -14.001 -13.353 11.027 1.00 84.50 84 SER A N 1
ATOM 706 C CA . SER A 1 84 ? -15.018 -13.255 9.977 1.00 84.50 84 SER A CA 1
ATOM 707 C C . SER A 1 84 ? -14.639 -12.286 8.846 1.00 84.50 84 SER A C 1
ATOM 709 O O . SER A 1 84 ? -15.154 -12.394 7.730 1.00 84.50 84 SER A O 1
ATOM 711 N N . ILE A 1 85 ? -13.715 -11.359 9.114 1.00 88.25 85 ILE A N 1
ATOM 712 C CA . ILE A 1 85 ? -13.327 -10.242 8.239 1.00 88.25 85 ILE A CA 1
ATOM 713 C C . ILE A 1 85 ? -12.025 -10.544 7.490 1.00 88.25 85 ILE A C 1
ATOM 715 O O . ILE A 1 85 ? -11.811 -10.022 6.394 1.00 88.25 85 ILE A O 1
ATOM 719 N N . ASP A 1 86 ? -11.163 -11.416 8.016 1.00 90.19 86 ASP A N 1
ATOM 720 C CA . ASP A 1 86 ? -9.843 -11.682 7.433 1.00 90.19 86 ASP A CA 1
ATOM 721 C C . ASP A 1 86 ? -9.907 -12.215 5.988 1.00 9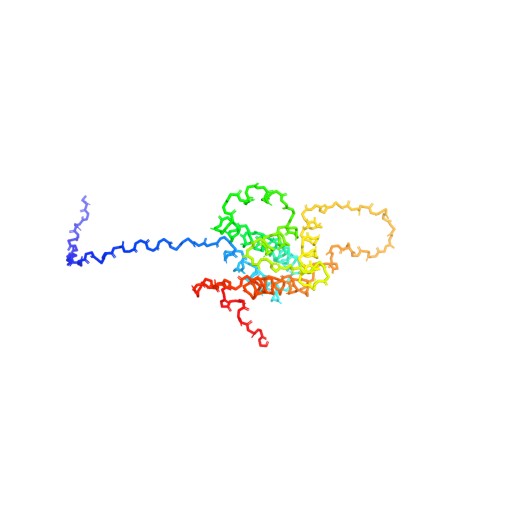0.19 86 ASP A C 1
ATOM 723 O O . ASP A 1 86 ? -9.027 -11.965 5.167 1.00 90.19 86 ASP A O 1
ATOM 727 N N . ARG A 1 87 ? -10.998 -12.883 5.609 1.00 90.56 87 ARG A N 1
ATOM 728 C CA . ARG A 1 87 ? -11.181 -13.387 4.236 1.00 90.56 87 ARG A CA 1
ATOM 729 C C . ARG A 1 87 ? -11.651 -12.327 3.241 1.00 90.56 87 ARG A C 1
ATOM 731 O O . ARG A 1 87 ? -11.757 -12.618 2.048 1.00 90.56 87 ARG A O 1
ATOM 738 N N . LEU A 1 88 ? -11.964 -11.116 3.700 1.00 93.25 88 LEU A N 1
ATOM 739 C CA . LEU A 1 88 ? -12.394 -10.038 2.822 1.00 93.25 88 LEU A CA 1
ATOM 740 C C . LEU A 1 88 ? -11.254 -9.571 1.918 1.00 93.25 88 LEU A C 1
ATOM 742 O O . LEU A 1 88 ? -10.071 -9.632 2.254 1.00 93.25 88 LEU A O 1
ATOM 746 N N . SER A 1 89 ? -11.625 -9.053 0.748 1.00 92.81 89 SER A N 1
ATOM 747 C CA . SER A 1 89 ? -10.644 -8.450 -0.145 1.00 92.81 89 SER A CA 1
ATOM 748 C C . SER A 1 89 ? -10.052 -7.187 0.487 1.00 92.81 89 SER A C 1
ATOM 750 O O . SER A 1 89 ? -10.734 -6.513 1.253 1.00 92.81 89 SER A O 1
ATOM 752 N N . LEU A 1 90 ? -8.816 -6.822 0.126 1.00 93.69 90 LEU A N 1
ATOM 753 C CA . LEU A 1 90 ? -8.129 -5.642 0.672 1.00 93.69 90 LEU A CA 1
ATOM 754 C C . LEU A 1 90 ? -9.022 -4.389 0.746 1.00 93.69 90 LEU A C 1
ATOM 756 O O . LEU A 1 90 ? -9.144 -3.777 1.798 1.00 93.69 90 LEU A O 1
ATOM 760 N N . SER A 1 91 ? -9.709 -4.035 -0.342 1.00 94.00 91 SER A N 1
ATOM 761 C CA . SER A 1 91 ? -10.610 -2.875 -0.364 1.00 94.00 91 SER A CA 1
ATOM 762 C C . SER A 1 91 ? -11.786 -3.001 0.611 1.00 94.00 91 SER A C 1
ATOM 764 O O . SER A 1 91 ? -12.196 -2.010 1.205 1.00 94.00 91 SER A O 1
ATOM 766 N N . ASP A 1 92 ? -12.326 -4.208 0.782 1.00 94.00 92 ASP A N 1
ATOM 767 C CA . ASP A 1 92 ? -13.467 -4.455 1.667 1.00 94.00 92 ASP A CA 1
ATOM 768 C C . ASP A 1 92 ? -13.041 -4.487 3.138 1.00 94.00 92 ASP A C 1
ATOM 770 O O . ASP A 1 92 ? -13.754 -3.936 3.975 1.00 94.00 92 ASP A O 1
ATOM 774 N N . LYS A 1 93 ? -11.850 -5.026 3.447 1.00 94.00 93 LYS A N 1
ATOM 775 C CA . LYS A 1 93 ? -11.241 -4.937 4.785 1.00 94.00 93 LYS A CA 1
ATOM 776 C C . LYS A 1 93 ? -11.168 -3.488 5.251 1.00 94.00 93 LYS A C 1
ATOM 778 O O . LYS A 1 93 ? -11.636 -3.178 6.337 1.00 94.00 93 LYS A O 1
ATOM 783 N N . TRP A 1 94 ? -10.670 -2.586 4.406 1.00 94.56 94 TRP A N 1
ATOM 784 C CA . TRP A 1 94 ? -10.568 -1.162 4.740 1.00 94.56 94 TRP A CA 1
ATOM 785 C C . TRP A 1 94 ? -11.923 -0.517 5.067 1.00 94.56 94 TRP A C 1
ATOM 787 O O . TRP A 1 94 ? -12.015 0.255 6.015 1.00 94.56 94 TRP A O 1
ATOM 797 N N . LEU A 1 95 ? -12.989 -0.851 4.332 1.00 93.12 95 LEU A N 1
ATOM 798 C CA . LEU A 1 95 ? -14.332 -0.343 4.636 1.00 93.12 95 LEU A CA 1
ATOM 799 C C . LEU A 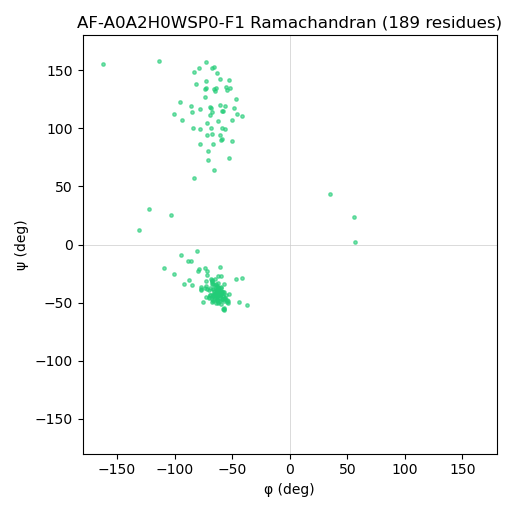1 95 ? -14.863 -0.878 5.970 1.00 93.12 95 LEU A C 1
ATOM 801 O O . LEU A 1 95 ? -15.392 -0.118 6.779 1.00 93.12 95 LEU A O 1
ATOM 805 N N . VAL A 1 96 ? -14.760 -2.193 6.167 1.00 92.94 96 VAL A N 1
ATOM 806 C CA . VAL A 1 96 ? -15.372 -2.886 7.305 1.00 92.94 96 VAL A CA 1
ATOM 807 C C . VAL A 1 96 ? -14.623 -2.584 8.597 1.00 92.94 96 VAL A C 1
ATOM 809 O O . VAL A 1 96 ? -15.258 -2.241 9.588 1.00 92.94 96 VAL A O 1
ATOM 812 N N . VAL A 1 97 ? -13.290 -2.635 8.582 1.00 93.12 97 VAL A N 1
ATOM 813 C CA . VAL A 1 97 ? -12.464 -2.391 9.773 1.00 93.12 97 VAL A CA 1
ATOM 814 C C . VAL A 1 97 ? -12.643 -0.959 10.278 1.00 93.12 97 VAL A C 1
ATOM 816 O O . VAL A 1 97 ? -12.929 -0.775 11.455 1.00 93.12 97 VAL A O 1
ATOM 819 N N . ILE A 1 98 ? -12.584 0.056 9.403 1.00 91.88 98 ILE A N 1
ATOM 820 C CA . ILE A 1 98 ? -12.809 1.458 9.811 1.00 91.88 98 ILE A CA 1
ATOM 821 C C . ILE A 1 98 ? -14.208 1.635 10.420 1.00 91.88 98 ILE A C 1
ATOM 823 O O . ILE A 1 98 ? -14.357 2.278 11.462 1.00 91.88 98 ILE A O 1
ATOM 827 N N . LYS A 1 99 ? -15.229 1.022 9.804 1.00 91.38 99 LYS A N 1
ATOM 828 C CA . LYS A 1 99 ? -16.606 1.076 10.305 1.00 91.38 99 LYS A CA 1
ATOM 829 C C . LYS A 1 99 ? -16.747 0.437 11.685 1.00 91.38 99 LYS A C 1
ATOM 831 O O . LYS A 1 99 ? -17.479 0.968 12.515 1.00 91.38 99 LYS A O 1
ATOM 836 N N . LEU A 1 100 ? -16.078 -0.684 11.934 1.00 91.06 100 LEU A N 1
ATOM 837 C CA . LEU A 1 100 ? -16.150 -1.370 13.223 1.00 91.06 100 LEU A CA 1
ATOM 838 C C . LEU A 1 100 ? -15.392 -0.625 14.326 1.00 91.06 100 LEU A C 1
ATOM 840 O O . LEU A 1 100 ? -15.886 -0.578 15.446 1.00 91.06 100 LEU A O 1
ATOM 844 N N . LEU A 1 101 ? -14.257 0.005 14.006 1.00 88.94 101 LEU A N 1
ATOM 845 C CA . LEU A 1 101 ? -13.439 0.710 14.996 1.00 88.94 101 LEU A CA 1
ATOM 846 C C . LEU A 1 101 ? -14.089 1.991 15.527 1.00 88.94 101 LEU A C 1
ATOM 848 O O . LEU A 1 101 ? -14.080 2.207 16.732 1.00 88.94 101 LEU A O 1
ATOM 852 N N . ASN A 1 102 ? -14.660 2.838 14.663 1.00 83.62 102 ASN A N 1
ATOM 853 C CA . ASN A 1 102 ? -15.158 4.152 15.105 1.00 83.62 102 ASN A CA 1
ATOM 854 C C . ASN A 1 102 ? -16.591 4.476 14.652 1.00 83.62 102 ASN A C 1
ATOM 856 O O . ASN A 1 102 ? -17.024 5.624 14.703 1.00 83.62 102 ASN A O 1
ATOM 860 N N . LYS A 1 103 ? -17.344 3.493 14.134 1.00 74.25 103 LYS A N 1
ATOM 861 C CA . LYS A 1 103 ? -18.707 3.666 13.573 1.00 74.25 103 LYS A CA 1
ATOM 862 C C . LYS A 1 103 ? -18.818 4.695 12.433 1.00 74.25 103 LYS A C 1
ATOM 864 O O . LYS A 1 103 ? -19.910 4.899 11.905 1.00 74.25 103 LYS A O 1
ATOM 869 N N . LYS A 1 104 ? -17.708 5.311 12.014 1.00 77.94 104 LYS A N 1
ATOM 870 C CA . LYS A 1 104 ? -17.602 6.180 10.840 1.00 77.94 104 LYS A CA 1
ATOM 871 C C . LYS A 1 104 ? -17.449 5.321 9.594 1.00 77.94 104 LYS A C 1
ATOM 873 O O . LYS A 1 104 ? -16.705 4.345 9.581 1.00 77.94 104 LYS A O 1
ATOM 878 N N . GLU A 1 105 ? -18.133 5.694 8.521 1.00 80.38 105 GLU A N 1
ATOM 879 C CA . GLU A 1 105 ? -18.030 4.974 7.255 1.00 80.38 105 GLU A CA 1
ATOM 880 C C . GLU A 1 105 ? -17.011 5.637 6.329 1.00 80.38 105 GLU A C 1
ATOM 882 O O . GLU A 1 105 ? -17.163 6.795 5.931 1.00 80.38 105 GLU A O 1
ATOM 887 N N . LEU A 1 106 ? -15.995 4.877 5.910 1.00 86.62 106 LEU A N 1
ATOM 888 C CA . LEU A 1 106 ? -15.208 5.257 4.745 1.00 86.62 106 LEU A CA 1
ATOM 889 C C . LEU A 1 106 ? -16.112 5.157 3.508 1.00 86.62 106 LEU A C 1
ATOM 891 O O . LEU A 1 106 ? -16.546 4.076 3.113 1.00 86.62 106 LEU A O 1
ATOM 895 N N . SER A 1 107 ? -16.409 6.290 2.875 1.00 86.69 107 SER A N 1
ATOM 896 C CA . SER A 1 107 ? -17.253 6.294 1.680 1.00 86.69 107 SER A CA 1
ATOM 897 C C . SER A 1 107 ? -16.571 5.566 0.519 1.00 86.69 107 SER A C 1
ATOM 899 O O . SER A 1 107 ? -15.438 5.875 0.159 1.00 86.69 107 SER A O 1
ATOM 901 N N . ARG A 1 108 ? -17.298 4.685 -0.182 1.00 87.31 108 ARG A N 1
ATOM 902 C CA . ARG A 1 108 ? -16.831 4.079 -1.450 1.00 87.31 108 ARG A CA 1
ATOM 903 C C . ARG A 1 108 ? -16.563 5.112 -2.549 1.00 87.31 108 ARG A C 1
ATOM 905 O O . ARG A 1 108 ? -15.888 4.821 -3.533 1.00 87.31 108 ARG A O 1
ATOM 912 N N . LYS A 1 109 ? -17.121 6.317 -2.410 1.00 83.94 109 LYS A N 1
ATOM 913 C CA . LYS A 1 109 ? -16.870 7.437 -3.323 1.00 83.94 109 LYS A CA 1
ATOM 914 C C . LYS A 1 109 ? -15.625 8.235 -2.933 1.00 83.94 109 LYS A C 1
ATOM 916 O O . LYS A 1 109 ? -15.160 9.016 -3.765 1.00 83.94 109 LYS A O 1
ATOM 921 N N . ALA A 1 110 ? -15.097 8.035 -1.721 1.00 89.12 110 ALA A N 1
ATOM 922 C CA . ALA A 1 110 ? -13.895 8.703 -1.253 1.00 89.12 110 ALA A CA 1
ATOM 923 C C . ALA A 1 110 ? -12.711 8.358 -2.156 1.00 89.12 110 ALA A C 1
ATOM 925 O O . ALA A 1 110 ? -12.566 7.230 -2.635 1.00 89.12 110 ALA A O 1
ATOM 926 N N . GLU A 1 111 ? -11.855 9.348 -2.374 1.00 92.25 111 GLU A N 1
ATOM 927 C CA . GLU A 1 111 ? -10.659 9.200 -3.196 1.00 92.25 111 GLU A CA 1
ATOM 928 C C . GLU A 1 111 ? -9.754 8.081 -2.666 1.00 92.25 111 GLU A C 1
ATOM 930 O O . GLU A 1 111 ? -9.321 7.237 -3.441 1.00 92.25 111 GLU A O 1
ATOM 935 N N . LEU A 1 112 ? -9.596 7.989 -1.340 1.00 91.88 112 LEU A N 1
ATOM 936 C CA . LEU A 1 112 ? -8.829 6.926 -0.694 1.00 91.88 112 LEU A CA 1
ATOM 937 C C . LEU A 1 112 ? -9.312 5.518 -1.083 1.00 91.88 112 LEU A C 1
ATOM 939 O O . LEU A 1 112 ? -8.506 4.640 -1.375 1.00 91.88 112 LEU A O 1
ATOM 943 N N . PHE A 1 113 ? -10.627 5.287 -1.124 1.00 94.44 113 PHE A N 1
ATOM 944 C CA . PHE A 1 113 ? -11.152 3.979 -1.511 1.00 94.44 113 PHE A CA 1
ATOM 945 C C . PHE A 1 113 ? -10.818 3.656 -2.974 1.00 94.44 113 PHE A C 1
ATOM 947 O O . PHE A 1 113 ? -10.392 2.545 -3.290 1.00 94.44 113 PHE A O 1
ATOM 954 N N . LYS A 1 114 ? -10.961 4.640 -3.872 1.00 96.06 114 LYS A N 1
ATOM 955 C CA . LYS A 1 114 ? -10.595 4.488 -5.291 1.00 96.06 114 LYS A CA 1
ATOM 956 C C . LYS A 1 114 ? -9.103 4.202 -5.457 1.00 96.06 114 LYS A C 1
ATOM 958 O O . LYS A 1 114 ? -8.736 3.365 -6.279 1.00 96.06 114 LYS A O 1
ATOM 963 N N . ASP A 1 115 ? -8.271 4.859 -4.660 1.00 96.88 115 ASP A N 1
ATOM 964 C CA . ASP A 1 115 ? -6.825 4.676 -4.619 1.00 96.88 115 ASP A CA 1
ATOM 965 C C . ASP A 1 115 ? -6.441 3.255 -4.172 1.00 96.88 115 ASP A C 1
ATOM 967 O O . ASP A 1 115 ? -5.682 2.572 -4.863 1.00 96.88 115 ASP A O 1
ATOM 971 N N . ILE A 1 116 ? -7.035 2.751 -3.086 1.00 96.62 116 ILE A N 1
ATOM 972 C CA . ILE A 1 116 ? -6.817 1.373 -2.612 1.00 96.62 116 ILE A CA 1
ATOM 973 C C . ILE A 1 116 ? -7.257 0.354 -3.672 1.00 96.62 116 ILE A C 1
ATOM 975 O O . ILE A 1 116 ? -6.539 -0.610 -3.951 1.00 96.62 116 ILE A O 1
ATOM 979 N N . VAL A 1 117 ? -8.413 0.569 -4.310 1.00 96.81 117 VAL A N 1
ATOM 980 C CA . VAL A 1 117 ? -8.892 -0.287 -5.407 1.00 96.81 117 VAL A CA 1
ATOM 981 C C . VAL A 1 117 ? -7.928 -0.250 -6.594 1.00 96.81 117 VAL A C 1
ATOM 983 O O . VAL A 1 117 ? -7.625 -1.298 -7.169 1.00 96.81 117 VAL A O 1
ATOM 986 N N . TRP A 1 118 ? -7.413 0.928 -6.953 1.00 97.25 118 TRP A N 1
ATOM 987 C CA . TRP A 1 118 ? -6.413 1.070 -8.008 1.00 97.25 118 TRP A CA 1
ATOM 988 C C . TRP A 1 118 ? -5.139 0.284 -7.680 1.00 97.25 118 TRP A C 1
ATOM 990 O O . TRP A 1 118 ? -4.684 -0.488 -8.524 1.00 97.25 118 TRP A O 1
ATOM 1000 N N . LEU A 1 119 ? -4.613 0.401 -6.456 1.00 97.75 119 LEU A N 1
ATOM 1001 C CA . LEU A 1 119 ? -3.411 -0.314 -6.017 1.00 97.75 119 LEU A CA 1
ATOM 1002 C C . LEU A 1 119 ? -3.621 -1.834 -6.032 1.00 97.75 119 LEU A C 1
ATOM 1004 O O . LEU A 1 119 ? -2.814 -2.564 -6.609 1.00 97.75 119 LEU A O 1
ATOM 1008 N N . LYS A 1 120 ? -4.744 -2.314 -5.485 1.00 96.38 120 LYS A N 1
ATOM 1009 C CA . LYS A 1 120 ? -5.146 -3.730 -5.543 1.00 96.38 120 LYS A CA 1
ATOM 1010 C C . LYS A 1 120 ? -5.172 -4.239 -6.985 1.00 96.38 120 LYS A C 1
ATOM 1012 O O . LYS A 1 120 ? -4.596 -5.283 -7.286 1.00 96.38 120 LYS A O 1
ATOM 1017 N N . ASN A 1 121 ? -5.817 -3.502 -7.886 1.00 95.50 121 ASN A N 1
ATOM 1018 C CA . ASN A 1 121 ? -5.931 -3.891 -9.290 1.00 95.50 121 ASN A CA 1
ATOM 1019 C C . ASN A 1 121 ? -4.579 -3.865 -10.005 1.00 95.50 121 ASN A C 1
ATOM 1021 O O . ASN A 1 121 ? -4.306 -4.746 -10.818 1.00 95.50 121 ASN A O 1
ATOM 1025 N N . PHE A 1 122 ? -3.722 -2.891 -9.694 1.00 96.00 122 PHE A N 1
ATOM 1026 C CA . PHE A 1 122 ? -2.393 -2.807 -10.281 1.00 96.00 122 PHE A CA 1
ATOM 1027 C C . PHE A 1 122 ? -1.508 -3.970 -9.819 1.00 96.0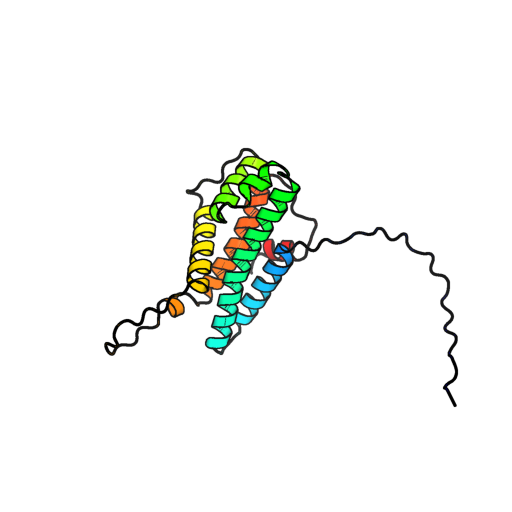0 122 PHE A C 1
ATOM 1029 O O . PHE A 1 122 ? -0.933 -4.667 -10.654 1.00 96.00 122 PHE A O 1
ATOM 1036 N N . ARG A 1 123 ? -1.493 -4.272 -8.516 1.00 95.81 123 ARG A N 1
ATOM 1037 C CA . ARG A 1 123 ? -0.821 -5.460 -7.975 1.00 95.81 123 ARG A CA 1
ATOM 1038 C C . ARG A 1 123 ? -1.342 -6.743 -8.624 1.00 95.81 123 ARG A C 1
ATOM 1040 O O . ARG A 1 123 ? -0.548 -7.571 -9.061 1.00 95.81 123 ARG A O 1
ATOM 1047 N N . ASN A 1 124 ? -2.661 -6.901 -8.739 1.00 94.75 124 ASN A N 1
ATOM 1048 C CA . ASN A 1 124 ? -3.263 -8.087 -9.352 1.00 94.75 124 ASN A CA 1
ATOM 1049 C C . ASN A 1 124 ? -2.881 -8.231 -10.826 1.00 94.75 124 ASN A C 1
ATOM 1051 O O . ASN A 1 124 ? -2.605 -9.339 -11.275 1.00 94.75 124 ASN A O 1
ATOM 1055 N N . TYR A 1 125 ? -2.829 -7.123 -11.565 1.00 92.75 125 TYR A N 1
ATOM 1056 C CA . TYR A 1 125 ? -2.368 -7.119 -12.948 1.00 92.75 125 TYR A CA 1
ATOM 1057 C C . TYR A 1 125 ? -0.926 -7.627 -13.074 1.00 92.75 125 TYR A C 1
ATOM 1059 O O . TYR A 1 125 ? -0.649 -8.401 -13.984 1.00 92.75 125 TYR A O 1
ATOM 1067 N N . LEU A 1 126 ? -0.028 -7.228 -12.164 1.00 92.81 126 LEU A N 1
ATOM 1068 C CA . LEU A 1 126 ? 1.371 -7.668 -12.174 1.00 92.81 126 LEU A CA 1
ATOM 1069 C C . LEU A 1 126 ? 1.523 -9.147 -11.795 1.00 92.81 126 LEU A C 1
ATOM 1071 O O . LEU A 1 126 ? 2.237 -9.876 -12.477 1.00 92.81 126 LEU A O 1
ATOM 1075 N N . ILE A 1 127 ? 0.844 -9.604 -10.737 1.00 92.06 127 ILE A N 1
ATOM 1076 C CA . ILE A 1 127 ? 0.974 -10.986 -10.238 1.00 92.06 127 ILE A CA 1
ATOM 1077 C C . ILE A 1 127 ? 0.275 -11.992 -11.156 1.00 92.06 127 ILE A C 1
ATOM 1079 O O . ILE A 1 127 ? 0.767 -13.097 -11.366 1.00 92.06 127 ILE A O 1
ATOM 1083 N N . HIS A 1 128 ? -0.875 -11.620 -11.714 1.00 89.25 128 HIS A N 1
ATOM 1084 C CA . HIS A 1 128 ? -1.679 -12.491 -12.570 1.00 89.25 128 HIS A CA 1
ATOM 1085 C C . HIS A 1 128 ? -1.536 -12.138 -14.052 1.00 89.25 128 HIS A C 1
ATOM 1087 O O . HIS A 1 128 ? -2.450 -12.402 -14.839 1.00 89.25 128 HIS A O 1
ATOM 1093 N N . TYR A 1 129 ? -0.415 -11.521 -14.440 1.00 85.56 129 TYR A N 1
ATOM 1094 C CA . TYR A 1 129 ? -0.172 -11.125 -15.820 1.00 85.56 129 TYR A CA 1
ATOM 1095 C C . TYR A 1 129 ? -0.220 -12.349 -16.742 1.00 85.56 129 TYR A C 1
ATOM 1097 O O . TYR A 1 129 ? 0.622 -13.243 -16.674 1.00 85.56 129 TYR A O 1
ATOM 1105 N N . LYS A 1 130 ? -1.212 -12.379 -17.634 1.00 77.25 130 LYS A N 1
ATOM 1106 C CA . LYS A 1 130 ? -1.310 -13.365 -18.713 1.00 77.25 130 LYS A CA 1
ATOM 1107 C C . LYS A 1 130 ? -0.833 -12.695 -19.991 1.00 77.25 130 LYS A C 1
ATOM 1109 O O . LYS A 1 130 ? -1.499 -11.781 -20.480 1.00 77.25 130 LYS A O 1
ATOM 1114 N N . ALA A 1 131 ? 0.309 -13.133 -20.516 1.00 71.75 131 ALA A N 1
ATOM 1115 C CA . ALA A 1 131 ? 0.810 -12.642 -21.791 1.00 71.75 131 ALA A CA 1
ATOM 1116 C C . ALA A 1 131 ? -0.256 -12.868 -22.874 1.00 71.75 131 ALA A C 1
ATOM 1118 O O . ALA A 1 131 ? -0.673 -13.999 -23.124 1.00 71.75 131 ALA A O 1
ATOM 1119 N N . ARG A 1 132 ? -0.730 -11.784 -23.493 1.00 65.81 132 ARG A N 1
ATOM 1120 C CA . ARG A 1 132 ? -1.550 -11.860 -24.701 1.00 65.81 132 ARG A CA 1
ATOM 1121 C C . ARG A 1 132 ? -0.605 -11.737 -25.883 1.00 65.81 132 ARG A C 1
ATOM 1123 O O . ARG A 1 132 ? -0.065 -10.663 -26.126 1.00 65.81 132 ARG A O 1
ATOM 1130 N N . PHE A 1 133 ? -0.375 -12.844 -26.576 1.00 56.78 133 PHE A N 1
ATOM 1131 C CA . PHE A 1 133 ? 0.299 -12.822 -27.866 1.00 56.78 133 PHE A CA 1
ATOM 1132 C C . PHE A 1 133 ? -0.729 -12.359 -28.900 1.00 56.78 133 PHE A C 1
ATOM 1134 O O . PHE A 1 133 ? -1.457 -13.169 -29.467 1.00 56.78 133 PHE A O 1
ATOM 1141 N N . GLU A 1 134 ? -0.869 -11.046 -29.082 1.00 55.94 134 GLU A N 1
ATOM 1142 C CA . GLU A 1 134 ? -1.598 -10.538 -30.243 1.00 55.94 134 GLU A CA 1
ATOM 1143 C C . GLU A 1 134 ? -0.806 -10.929 -31.494 1.00 55.94 134 GLU A C 1
ATOM 1145 O O . GLU A 1 134 ? 0.420 -10.808 -31.531 1.00 55.94 134 GLU A O 1
ATOM 1150 N N . SER A 1 135 ? -1.500 -11.494 -32.488 1.00 51.12 135 SER A N 1
ATOM 1151 C CA . SER A 1 135 ? -0.900 -11.949 -33.742 1.00 51.12 135 SER A CA 1
ATOM 1152 C C . SER A 1 135 ? 0.022 -10.865 -34.290 1.00 51.12 135 SER A C 1
ATOM 1154 O O . SER A 1 135 ? -0.434 -9.735 -34.460 1.00 51.12 135 SER A O 1
ATOM 1156 N N . LEU A 1 136 ? 1.282 -11.228 -34.547 1.00 51.88 136 LEU A N 1
ATOM 1157 C CA . LEU A 1 136 ? 2.386 -10.387 -35.018 1.00 51.88 136 LEU A CA 1
ATOM 1158 C C . LEU A 1 136 ? 2.018 -9.590 -36.286 1.00 51.88 136 LEU A C 1
ATOM 1160 O O . LEU A 1 136 ? 2.460 -9.904 -37.389 1.00 51.88 136 LEU A O 1
ATOM 1164 N N . LYS A 1 137 ? 1.209 -8.540 -36.158 1.00 50.38 137 LYS A N 1
ATOM 1165 C CA . LYS A 1 137 ? 1.146 -7.467 -37.142 1.00 50.38 137 LYS A CA 1
ATOM 1166 C C . LYS A 1 137 ? 2.248 -6.497 -36.758 1.00 50.38 137 LYS A C 1
ATOM 1168 O O . LYS A 1 137 ? 2.276 -6.003 -35.638 1.00 50.38 137 LYS A O 1
ATOM 1173 N N . LYS A 1 138 ? 3.189 -6.327 -37.688 1.00 46.22 138 LYS A N 1
ATOM 1174 C CA . LYS A 1 138 ? 4.328 -5.412 -37.627 1.00 46.22 138 LYS A CA 1
ATOM 1175 C C . LYS A 1 138 ? 3.863 -4.005 -37.243 1.00 46.22 138 LYS A C 1
ATOM 1177 O O . LYS A 1 138 ? 3.574 -3.215 -38.129 1.00 46.22 138 LYS A O 1
ATOM 1182 N N . ASP A 1 139 ? 3.807 -3.699 -35.959 1.00 45.81 139 ASP A N 1
ATOM 1183 C CA . ASP A 1 139 ? 4.146 -2.374 -35.466 1.00 45.81 139 ASP A CA 1
ATOM 1184 C C . ASP A 1 139 ? 4.416 -2.413 -33.962 1.00 45.81 139 ASP A C 1
ATOM 1186 O O . ASP A 1 139 ? 3.977 -3.315 -33.253 1.00 45.81 139 ASP A O 1
ATOM 1190 N N . GLN A 1 140 ? 5.203 -1.458 -33.493 1.00 46.00 140 GLN A N 1
ATOM 1191 C CA . GLN A 1 140 ? 5.876 -1.396 -32.197 1.00 46.00 140 GLN A CA 1
ATOM 1192 C C . GLN A 1 140 ? 4.927 -1.274 -30.985 1.00 46.00 140 GLN A C 1
ATOM 1194 O O . GLN A 1 140 ? 4.963 -0.288 -30.245 1.00 46.00 140 GLN A O 1
ATOM 1199 N N . SER A 1 141 ? 4.091 -2.277 -30.712 1.00 43.56 141 SER A N 1
ATOM 1200 C CA . SER A 1 141 ? 3.267 -2.283 -29.505 1.00 43.56 141 SER A CA 1
ATOM 1201 C C . SER A 1 141 ? 4.154 -2.547 -28.286 1.00 43.56 141 SER A C 1
ATOM 1203 O O . SER A 1 141 ? 4.433 -3.692 -27.919 1.00 43.56 141 SER A O 1
ATOM 1205 N N . THR A 1 142 ? 4.610 -1.482 -27.628 1.00 49.62 142 THR A N 1
ATOM 1206 C CA . THR A 1 142 ? 4.987 -1.571 -26.217 1.00 49.62 142 THR A CA 1
ATOM 1207 C C . THR A 1 142 ? 3.844 -2.282 -25.493 1.00 49.62 142 THR A C 1
ATOM 1209 O O . THR A 1 142 ? 2.700 -1.836 -25.521 1.00 49.62 142 THR A O 1
ATOM 1212 N N . THR A 1 143 ? 4.119 -3.448 -24.909 1.00 60.25 143 THR A N 1
ATOM 1213 C CA . THR A 1 143 ? 3.111 -4.209 -24.164 1.00 60.25 143 THR A CA 1
ATOM 1214 C C . THR A 1 143 ? 2.472 -3.295 -23.111 1.00 60.25 143 THR A C 1
ATOM 1216 O O . THR A 1 143 ? 3.166 -2.479 -22.508 1.00 60.25 143 THR A O 1
ATOM 1219 N N . ASN A 1 144 ? 1.158 -3.411 -22.872 1.00 72.94 144 ASN A N 1
ATOM 1220 C CA . ASN A 1 144 ? 0.393 -2.576 -21.919 1.00 72.94 144 ASN A CA 1
ATOM 1221 C C . ASN A 1 144 ? 1.092 -2.425 -20.544 1.00 72.94 144 ASN A C 1
ATOM 1223 O O . ASN A 1 144 ? 1.002 -1.386 -19.894 1.00 72.94 144 ASN A O 1
ATOM 1227 N N . ILE A 1 145 ? 1.865 -3.435 -20.136 1.00 81.56 145 ILE A N 1
ATOM 1228 C CA . ILE A 1 145 ? 2.679 -3.427 -18.917 1.00 81.56 145 ILE A CA 1
ATOM 1229 C C . ILE A 1 145 ? 3.781 -2.355 -18.918 1.00 81.56 145 ILE A C 1
ATOM 1231 O O . ILE A 1 145 ? 4.024 -1.742 -17.883 1.00 81.56 145 ILE A O 1
ATOM 1235 N N . ASN A 1 146 ? 4.402 -2.055 -20.061 1.00 80.31 146 ASN A N 1
ATOM 1236 C CA . ASN A 1 146 ? 5.470 -1.057 -20.167 1.00 80.31 146 ASN A CA 1
ATOM 1237 C C . ASN A 1 146 ? 4.966 0.362 -19.890 1.00 80.31 146 ASN A C 1
ATOM 1239 O O . ASN A 1 146 ? 5.693 1.153 -19.301 1.00 80.31 146 ASN A O 1
ATOM 1243 N N . GLN A 1 147 ? 3.720 0.661 -20.265 1.00 84.69 147 GLN A N 1
ATOM 1244 C CA . GLN A 1 147 ? 3.067 1.939 -19.962 1.00 84.69 147 GLN A CA 1
ATOM 1245 C C . GLN A 1 147 ? 2.672 2.049 -18.481 1.00 84.69 147 GLN A C 1
ATOM 1247 O O . GLN A 1 147 ? 2.456 3.142 -17.967 1.00 84.69 147 GLN A O 1
ATOM 1252 N N . ARG A 1 148 ? 2.575 0.913 -17.778 1.00 89.88 148 ARG A N 1
ATOM 1253 C CA . ARG A 1 148 ? 2.244 0.863 -16.350 1.00 89.88 148 ARG A CA 1
ATOM 1254 C C . ARG A 1 148 ? 3.482 0.888 -15.457 1.00 89.88 148 ARG A C 1
ATOM 1256 O O . ARG A 1 148 ? 3.418 1.467 -14.378 1.00 89.88 148 ARG A O 1
ATOM 1263 N N . LEU A 1 149 ? 4.593 0.290 -15.885 1.00 94.25 149 LEU A N 1
ATOM 1264 C CA . LEU A 1 149 ? 5.855 0.237 -15.135 1.00 94.25 149 LEU A CA 1
ATOM 1265 C C . LEU A 1 149 ? 6.694 1.513 -15.320 1.00 94.25 149 LEU A C 1
ATOM 1267 O O . LEU A 1 149 ? 7.842 1.460 -15.765 1.00 94.25 149 LEU A O 1
ATOM 1271 N N . ILE A 1 150 ? 6.092 2.648 -14.972 1.00 95.12 150 ILE A N 1
ATOM 1272 C CA . ILE A 1 150 ? 6.689 3.989 -15.001 1.00 95.12 150 ILE A CA 1
ATOM 1273 C C . ILE A 1 150 ? 6.826 4.543 -13.577 1.00 95.12 150 ILE A C 1
ATOM 1275 O O . ILE A 1 150 ? 6.140 4.076 -12.660 1.00 95.12 150 ILE A O 1
ATOM 1279 N N . ILE A 1 151 ? 7.729 5.507 -13.380 1.00 96.50 151 ILE A N 1
ATOM 1280 C CA . ILE A 1 151 ? 8.085 6.000 -12.042 1.00 96.50 151 ILE A CA 1
ATOM 1281 C C . ILE A 1 151 ? 6.898 6.684 -11.357 1.00 96.50 151 ILE A C 1
ATOM 1283 O O . ILE A 1 151 ? 6.666 6.479 -10.172 1.00 96.50 151 ILE A O 1
ATOM 1287 N N . GLU A 1 152 ? 6.064 7.373 -12.125 1.00 96.75 152 GLU A N 1
ATOM 1288 C CA . GLU A 1 152 ? 4.885 8.103 -11.669 1.00 96.75 152 GLU A CA 1
ATOM 1289 C C . GLU A 1 152 ? 3.868 7.162 -11.009 1.00 96.75 152 GLU A C 1
ATOM 1291 O O . GLU A 1 152 ? 3.256 7.490 -9.993 1.00 96.75 152 GLU A O 1
ATOM 1296 N N . ASN A 1 153 ? 3.714 5.942 -11.538 1.00 97.12 153 ASN A N 1
ATOM 1297 C CA . ASN A 1 153 ? 2.845 4.937 -10.929 1.00 97.12 153 ASN A CA 1
ATOM 1298 C C . ASN A 1 153 ? 3.446 4.365 -9.635 1.00 97.12 153 ASN A C 1
ATOM 1300 O O . ASN A 1 153 ? 2.692 4.012 -8.724 1.00 97.12 153 ASN A O 1
ATOM 1304 N N . ALA A 1 154 ? 4.775 4.284 -9.527 1.00 97.56 154 ALA A N 1
ATOM 1305 C CA . ALA A 1 154 ? 5.451 3.891 -8.291 1.00 97.56 154 ALA A CA 1
ATOM 1306 C C . ALA A 1 154 ? 5.299 4.973 -7.207 1.00 97.56 154 ALA A C 1
ATOM 1308 O O . ALA A 1 154 ? 4.948 4.664 -6.069 1.00 97.56 154 ALA A O 1
ATOM 1309 N N . GLU A 1 155 ? 5.455 6.245 -7.572 1.00 97.50 155 GLU A N 1
ATOM 1310 C CA . GLU A 1 155 ? 5.245 7.387 -6.675 1.00 97.50 155 GLU A CA 1
ATOM 1311 C C . GLU A 1 155 ? 3.794 7.490 -6.214 1.00 97.50 155 GLU A C 1
ATOM 1313 O O . GLU A 1 155 ? 3.527 7.628 -5.017 1.00 97.50 155 GLU A O 1
ATOM 1318 N N . LYS A 1 156 ? 2.841 7.334 -7.143 1.00 97.38 156 LYS A N 1
ATOM 1319 C CA . LYS A 1 156 ? 1.421 7.227 -6.804 1.00 97.38 156 LYS A CA 1
ATOM 1320 C C . LYS A 1 156 ? 1.200 6.115 -5.784 1.00 97.38 156 LYS A C 1
ATOM 1322 O O . LYS A 1 156 ? 0.546 6.342 -4.775 1.00 97.38 156 LYS A O 1
ATOM 1327 N N . THR A 1 157 ? 1.772 4.937 -6.016 1.00 97.69 157 THR A N 1
ATOM 1328 C CA . THR A 1 157 ? 1.637 3.788 -5.114 1.00 97.69 157 THR A CA 1
ATOM 1329 C C . THR A 1 157 ? 2.138 4.101 -3.701 1.00 97.69 157 THR A C 1
ATOM 1331 O O . THR A 1 157 ? 1.446 3.811 -2.727 1.00 97.69 157 THR A O 1
ATOM 1334 N N . PHE A 1 158 ? 3.289 4.755 -3.573 1.00 96.38 158 PHE A N 1
ATOM 1335 C CA . PHE A 1 158 ? 3.814 5.162 -2.272 1.00 96.38 158 PHE A CA 1
ATOM 1336 C C . PHE A 1 158 ? 2.935 6.213 -1.575 1.00 96.38 158 PHE A C 1
ATOM 1338 O O . PHE A 1 158 ? 2.663 6.110 -0.379 1.00 96.38 158 PHE A O 1
ATOM 1345 N N . ASN A 1 159 ? 2.406 7.183 -2.326 1.00 95.62 159 ASN A N 1
ATOM 1346 C CA . ASN A 1 159 ? 1.466 8.172 -1.794 1.00 95.62 159 ASN A CA 1
ATOM 1347 C C . ASN A 1 159 ? 0.165 7.537 -1.288 1.00 95.62 159 ASN A C 1
ATOM 1349 O O . ASN A 1 159 ? -0.382 7.999 -0.287 1.00 95.62 159 ASN A O 1
ATOM 1353 N N . ILE A 1 160 ? -0.298 6.455 -1.923 1.00 96.81 160 ILE A N 1
ATOM 1354 C CA . ILE A 1 160 ? -1.459 5.694 -1.448 1.00 96.81 160 ILE A CA 1
ATOM 1355 C C . ILE A 1 160 ? -1.189 5.121 -0.059 1.00 96.81 160 ILE A C 1
ATOM 1357 O O . ILE A 1 160 ? -2.057 5.255 0.796 1.00 96.81 160 ILE A O 1
ATOM 1361 N N . ILE A 1 161 ? -0.004 4.558 0.214 1.00 95.19 161 ILE A N 1
ATOM 1362 C CA . ILE A 1 161 ? 0.344 4.060 1.559 1.00 95.19 161 ILE A CA 1
ATOM 1363 C C . ILE A 1 161 ? 0.221 5.186 2.588 1.00 95.19 161 ILE A C 1
ATOM 1365 O O . ILE A 1 161 ? -0.530 5.055 3.554 1.00 95.19 161 ILE A O 1
ATOM 1369 N N . LYS A 1 162 ? 0.911 6.310 2.346 1.00 92.50 162 LYS A N 1
ATOM 1370 C CA . LYS A 1 162 ? 0.942 7.455 3.269 1.00 92.50 162 LYS A CA 1
ATOM 1371 C C . LYS A 1 162 ? -0.462 7.983 3.556 1.00 92.50 162 LYS A C 1
ATOM 1373 O O . LYS A 1 162 ? -0.840 8.139 4.713 1.00 92.50 162 LYS A O 1
ATOM 1378 N N . LYS A 1 163 ? -1.255 8.201 2.502 1.00 93.00 163 LYS A N 1
ATOM 1379 C CA . LYS A 1 163 ? -2.638 8.679 2.609 1.00 93.00 163 LYS A CA 1
ATOM 1380 C C . LYS A 1 163 ? -3.525 7.681 3.348 1.00 93.00 163 LYS A C 1
ATOM 1382 O O . LYS A 1 163 ? -4.291 8.089 4.207 1.00 93.00 163 LYS A O 1
ATOM 1387 N N . SER A 1 164 ? -3.401 6.389 3.043 1.00 93.56 164 SER A N 1
ATOM 1388 C CA . SER A 1 164 ? -4.218 5.342 3.665 1.00 93.56 164 SER A CA 1
ATOM 1389 C C . SER A 1 164 ? -3.978 5.271 5.166 1.00 93.56 164 SER A C 1
ATOM 1391 O O . SER A 1 164 ? -4.931 5.330 5.935 1.00 93.56 164 SER A O 1
ATOM 1393 N N . ILE A 1 165 ? -2.713 5.202 5.583 1.00 92.25 165 ILE A N 1
ATOM 1394 C CA . ILE A 1 165 ? -2.353 5.102 6.999 1.00 92.25 165 ILE A CA 1
ATOM 1395 C C . ILE A 1 165 ? -2.741 6.385 7.743 1.00 92.25 165 ILE A C 1
ATOM 1397 O O . ILE A 1 165 ? -3.353 6.317 8.803 1.00 92.25 165 ILE A O 1
ATOM 1401 N N . LYS A 1 166 ? -2.466 7.562 7.169 1.00 89.44 166 LYS A N 1
ATOM 1402 C CA . LYS A 1 166 ? -2.853 8.836 7.782 1.00 89.44 166 LYS A CA 1
ATOM 1403 C C . LYS A 1 166 ? -4.369 8.941 7.972 1.00 89.44 166 LYS A C 1
ATOM 1405 O O . LYS A 1 166 ? -4.835 9.207 9.074 1.00 89.44 166 LYS A O 1
ATOM 1410 N N . THR A 1 167 ? -5.138 8.692 6.914 1.00 90.06 167 THR A N 1
ATOM 1411 C CA . THR A 1 167 ? -6.602 8.756 6.975 1.00 90.06 167 THR A CA 1
ATOM 1412 C C . THR A 1 167 ? -7.189 7.687 7.891 1.00 90.06 167 THR A C 1
ATOM 1414 O O . THR A 1 167 ? -8.234 7.926 8.484 1.00 90.06 167 THR A O 1
ATOM 1417 N N . PHE A 1 168 ? -6.539 6.529 8.041 1.00 91.94 168 PHE A N 1
ATOM 1418 C CA . PHE A 1 168 ? -6.951 5.543 9.036 1.00 91.94 168 PHE A CA 1
ATOM 1419 C C . PHE A 1 168 ? -6.962 6.164 10.434 1.00 91.94 168 PHE A C 1
ATOM 1421 O O . PHE A 1 168 ? -8.028 6.217 11.035 1.00 91.94 168 PHE A O 1
ATOM 1428 N N . PHE A 1 169 ? -5.841 6.725 10.895 1.00 89.06 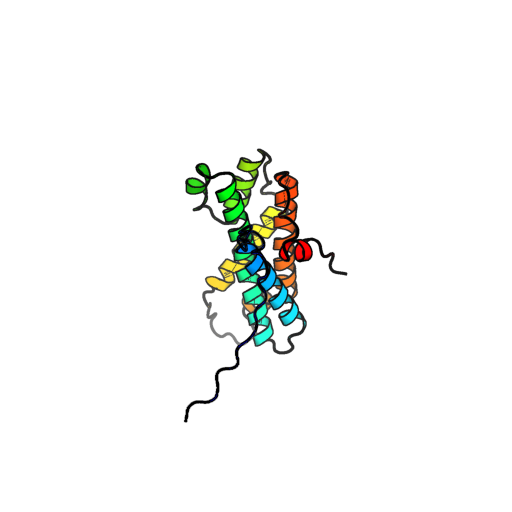169 PHE A N 1
ATOM 1429 C CA . PHE A 1 169 ? -5.767 7.343 12.224 1.00 89.06 169 PHE A CA 1
ATOM 1430 C C . PHE A 1 169 ? -6.704 8.549 12.374 1.00 89.06 169 PHE A C 1
ATOM 1432 O O . PHE A 1 169 ? -7.374 8.682 13.395 1.00 89.06 169 PHE A O 1
ATOM 1439 N N . GLU A 1 170 ? -6.842 9.382 11.335 1.00 87.62 170 GLU A N 1
ATOM 1440 C CA . GLU A 1 170 ? -7.809 10.495 11.326 1.00 87.62 170 GLU A CA 1
ATOM 1441 C C . GLU A 1 170 ? -9.263 10.012 11.505 1.00 87.62 170 GLU A C 1
ATOM 1443 O O . GLU A 1 170 ? -10.073 10.677 12.151 1.00 87.62 170 GLU A O 1
ATOM 1448 N N . LEU A 1 171 ? -9.620 8.864 10.919 1.00 88.81 171 LEU A N 1
ATOM 1449 C CA . LEU A 1 171 ? -10.974 8.316 10.996 1.00 88.81 171 LEU A CA 1
ATOM 1450 C C . LEU A 1 171 ? -11.209 7.487 12.253 1.00 88.81 171 LEU A C 1
ATOM 1452 O O . LEU A 1 171 ? -12.332 7.502 12.755 1.00 88.81 171 LEU A O 1
ATOM 1456 N N . THR A 1 172 ? -10.210 6.758 12.745 1.00 86.88 172 THR A N 1
ATOM 1457 C CA . THR A 1 172 ? -10.361 5.871 13.904 1.00 86.88 172 THR A CA 1
ATOM 1458 C C . THR A 1 172 ? -10.116 6.568 15.232 1.00 86.88 172 THR A C 1
ATOM 1460 O O . THR A 1 172 ? -10.491 6.000 16.248 1.00 86.88 172 THR A O 1
ATOM 1463 N N . GLU A 1 173 ? -9.527 7.770 15.226 1.00 84.56 173 GLU A N 1
ATOM 1464 C CA . GLU A 1 173 ? -9.121 8.497 16.442 1.00 84.56 173 GLU A CA 1
ATOM 1465 C C . GLU A 1 173 ? -8.172 7.672 17.333 1.00 84.56 173 GLU A C 1
ATOM 1467 O O . GLU A 1 173 ? -8.071 7.903 18.533 1.00 84.56 173 GLU A O 1
ATOM 1472 N N . LEU A 1 174 ? -7.477 6.698 16.733 1.00 84.69 174 LEU A N 1
ATOM 1473 C CA . LEU A 1 174 ? -6.422 5.935 17.392 1.00 84.69 174 LEU A CA 1
ATOM 1474 C C . LEU A 1 174 ? -5.116 6.718 17.316 1.00 84.69 174 LEU A C 1
ATOM 1476 O O . LEU A 1 174 ? -4.853 7.400 16.320 1.00 84.69 174 LEU A O 1
ATOM 1480 N N . ASP A 1 175 ? -4.274 6.548 18.327 1.00 79.69 175 ASP A N 1
ATOM 1481 C CA . ASP A 1 175 ? -2.941 7.128 18.306 1.00 79.69 175 ASP A CA 1
ATOM 1482 C C . ASP A 1 175 ? -2.038 6.360 17.325 1.00 79.69 175 ASP A C 1
ATOM 1484 O O . ASP A 1 175 ? -2.027 5.120 17.313 1.00 79.69 175 ASP A O 1
ATOM 1488 N N . PRO A 1 176 ? -1.272 7.067 16.475 1.00 73.00 176 PRO A N 1
ATOM 1489 C CA . PRO A 1 176 ? -0.237 6.428 15.684 1.00 73.00 176 PRO A CA 1
ATOM 1490 C C . PRO A 1 176 ? 0.835 5.844 16.617 1.00 73.00 176 PRO A C 1
ATOM 1492 O O . PRO A 1 176 ? 1.110 6.408 17.676 1.00 73.00 176 PRO A O 1
ATOM 1495 N N . PRO A 1 177 ? 1.473 4.725 16.242 1.00 69.94 177 PRO A N 1
ATOM 1496 C CA . PRO A 1 177 ? 2.456 4.084 17.101 1.00 69.94 177 PRO A CA 1
ATOM 1497 C C . PRO A 1 177 ? 3.657 5.011 17.312 1.00 69.94 177 PRO A C 1
ATOM 1499 O O . PRO A 1 177 ? 4.171 5.588 16.348 1.00 69.94 177 PRO A O 1
ATOM 1502 N N . ASP A 1 178 ? 4.113 5.120 18.565 1.00 56.94 178 ASP A N 1
ATOM 1503 C CA . ASP A 1 178 ? 5.208 6.002 18.978 1.00 56.94 178 ASP A CA 1
ATOM 1504 C C . ASP A 1 178 ? 6.440 5.831 18.081 1.00 56.94 178 ASP A C 1
ATOM 1506 O O . ASP A 1 178 ? 7.143 4.820 18.128 1.00 56.94 178 ASP A O 1
ATOM 1510 N N . ALA A 1 179 ? 6.673 6.845 17.242 1.00 50.12 179 ALA A N 1
ATOM 1511 C CA . ALA A 1 179 ? 7.881 7.113 16.467 1.00 50.12 179 ALA A CA 1
ATOM 1512 C C . ALA A 1 179 ? 8.635 5.879 15.934 1.00 50.12 179 ALA A C 1
ATOM 1514 O O . ALA A 1 179 ? 9.870 5.840 15.955 1.00 50.12 179 ALA A O 1
ATOM 1515 N N . VAL A 1 180 ? 7.932 4.884 15.391 1.00 50.34 180 VAL A N 1
ATOM 1516 C CA . VAL A 1 180 ? 8.619 3.850 14.620 1.00 50.34 180 VAL A CA 1
ATOM 1517 C C . VAL A 1 180 ? 9.038 4.470 13.288 1.00 50.34 180 VAL A C 1
ATOM 1519 O O . VAL A 1 180 ? 8.300 5.261 12.707 1.00 50.34 180 VAL A O 1
ATOM 1522 N N . TYR A 1 181 ? 10.233 4.136 12.798 1.00 49.88 181 TYR A N 1
ATOM 1523 C CA . TYR A 1 181 ? 10.863 4.679 11.581 1.00 49.88 181 TYR A CA 1
ATOM 1524 C C . TYR A 1 181 ? 9.908 4.855 10.372 1.00 49.88 181 TYR A C 1
ATOM 1526 O O . TYR A 1 181 ? 10.096 5.773 9.578 1.00 49.88 181 TYR A O 1
ATOM 1534 N N . GLY A 1 182 ? 8.855 4.033 10.264 1.00 51.94 182 GLY A N 1
ATOM 1535 C CA . GLY A 1 182 ? 7.807 4.154 9.245 1.00 51.94 182 GLY A CA 1
ATOM 1536 C C . GLY A 1 182 ? 6.909 5.395 9.364 1.00 51.94 182 GLY A C 1
ATOM 1537 O O . GLY A 1 182 ? 6.509 5.935 8.339 1.00 51.94 182 GLY A O 1
ATOM 1538 N N . TRP A 1 183 ? 6.625 5.904 10.569 1.00 58.00 183 TRP A N 1
ATOM 1539 C CA . TRP A 1 183 ? 5.805 7.112 10.756 1.00 58.00 183 TRP A CA 1
ATOM 1540 C C . TRP A 1 183 ? 6.520 8.373 10.268 1.00 58.00 183 TRP A C 1
ATOM 1542 O O . TRP A 1 183 ? 5.915 9.202 9.597 1.00 58.00 183 TRP A O 1
ATOM 1552 N N . LYS A 1 184 ? 7.843 8.464 10.470 1.00 61.12 184 LYS A N 1
ATOM 1553 C CA . LYS A 1 184 ? 8.653 9.556 9.903 1.00 61.12 184 LYS A CA 1
ATOM 1554 C C . LYS A 1 184 ? 8.584 9.586 8.376 1.00 61.12 184 LYS A C 1
ATOM 1556 O O . LYS A 1 184 ? 8.511 10.661 7.806 1.00 61.12 184 LYS A O 1
ATOM 1561 N N . ILE A 1 185 ? 8.538 8.423 7.723 1.00 57.66 185 ILE A N 1
ATOM 1562 C CA . ILE A 1 185 ? 8.368 8.307 6.264 1.00 57.66 185 ILE A CA 1
ATOM 1563 C C . ILE A 1 185 ? 6.968 8.772 5.815 1.00 57.66 185 ILE A C 1
ATOM 1565 O O . ILE A 1 185 ? 6.798 9.281 4.706 1.00 57.66 185 ILE A O 1
ATOM 1569 N N . ILE A 1 186 ? 5.956 8.600 6.669 1.00 59.06 186 ILE A N 1
ATOM 1570 C CA . ILE A 1 186 ? 4.578 9.041 6.413 1.00 59.06 186 ILE A CA 1
ATOM 1571 C C . ILE A 1 186 ? 4.436 10.556 6.617 1.00 59.06 186 ILE A C 1
ATOM 1573 O O . ILE A 1 186 ? 3.734 11.207 5.841 1.00 59.06 186 ILE A O 1
ATOM 1577 N N . GLU A 1 187 ? 5.110 11.113 7.624 1.00 58.69 187 GLU A N 1
ATOM 1578 C CA . GLU A 1 187 ? 5.106 12.544 7.943 1.00 58.69 187 GLU A CA 1
ATOM 1579 C C . GLU A 1 187 ? 6.032 13.386 7.063 1.00 58.69 187 GLU A C 1
ATOM 1581 O O . GLU A 1 187 ? 5.800 14.594 6.947 1.00 58.69 187 GLU A O 1
ATOM 1586 N N . ASP A 1 188 ? 7.055 12.787 6.442 1.00 56.38 188 ASP A N 1
ATOM 1587 C CA . ASP A 1 188 ? 8.004 13.532 5.620 1.00 56.38 188 ASP A CA 1
ATOM 1588 C C . ASP A 1 188 ? 7.272 14.162 4.427 1.00 56.38 188 ASP A C 1
ATOM 1590 O O . ASP A 1 188 ? 6.838 13.504 3.469 1.00 56.38 188 ASP A O 1
ATOM 1594 N N . LYS A 1 189 ? 7.096 15.483 4.511 1.00 43.38 189 LYS A N 1
ATOM 1595 C CA . LYS A 1 189 ? 6.660 16.302 3.390 1.00 43.38 189 LYS A CA 1
ATOM 1596 C C . LYS A 1 189 ? 7.814 16.274 2.407 1.00 43.38 189 LYS A C 1
ATOM 1598 O O . LYS A 1 189 ? 8.789 16.993 2.593 1.00 43.38 189 LYS A O 1
ATOM 1603 N N . SER A 1 190 ? 7.697 15.443 1.375 1.00 39.16 190 SER A N 1
ATOM 1604 C CA . SER A 1 190 ? 8.536 15.534 0.182 1.00 39.16 190 SER A CA 1
ATOM 1605 C C . SER A 1 190 ? 8.684 17.013 -0.193 1.00 39.16 190 SER A C 1
ATOM 1607 O O . SER A 1 190 ? 7.679 17.656 -0.510 1.00 39.16 190 SER A O 1
ATOM 1609 N N . LYS A 1 191 ? 9.906 17.533 -0.020 1.00 32.50 191 LYS A N 1
ATOM 1610 C CA . LYS A 1 191 ? 10.323 18.874 -0.436 1.00 32.50 191 LYS A CA 1
ATOM 1611 C C . LYS A 1 191 ? 10.204 19.028 -1.944 1.00 32.50 191 LYS A C 1
ATOM 1613 O O . LYS A 1 191 ? 10.435 18.019 -2.647 1.00 32.50 191 LYS A O 1
#

Organism: NCBI:txid1974850

Mean predicted aligned error: 10.88 Å

Radius of gyration: 22.63 Å; Cα contacts (8 Å, |Δi|>4): 155; chains: 1; bounding box: 70×44×76 Å

Solvent-accessible surface area (backbone atoms only — not comparable to full-atom values): 11366 Å² total; per-residue (Å²): 134,83,82,84,84,80,84,78,86,76,75,86,72,73,80,70,79,76,75,79,76,74,76,75,75,55,68,28,46,57,24,48,50,52,22,51,54,27,46,58,51,30,74,72,44,83,50,66,72,60,23,37,54,25,37,52,47,24,41,48,32,38,49,49,17,58,44,43,42,54,50,50,54,32,50,72,75,36,56,80,62,29,74,78,43,69,82,46,55,69,64,52,36,57,37,53,46,45,27,70,69,48,72,44,75,64,50,82,82,37,67,67,47,50,46,47,45,50,46,53,50,51,35,47,49,68,77,66,62,71,89,77,82,69,79,91,63,96,63,92,72,73,54,77,60,63,77,55,60,40,70,67,54,35,52,51,44,52,50,46,49,39,50,50,56,51,51,45,35,73,60,48,74,49,83,76,75,85,83,44,77,49,52,57,65,55,67,55,73,83,125

pLDDT: mean 79.56, std 21.05, range [32.5, 98.38]

Secondary structure (DSSP, 8-state):
-PPP----------------------HHHHHHHHHHHHHHHHHH--SHHHHHHHHHHHHHHHHHHHHHHHHHHHHHHSHHHHHHHTTS-HHHHHHHHHHHHHS----TTSHHHHHHHHHHHHHHHHHT---------SS----HHHHHSSHHHHHHHHHHHHHHHHHHHHHH-PPPPTT-HHHHHHH----

Sequence (191 aa):
MPPPKQKYFFNKIKPIETVTFQMKTSLWIVFINLVNENLELARNEKYLEIRRRRIISVVVFAAACIESFINEYAQEHLSNEWESIDRLSLSDKWLVVIKLLNKKELSRKAELFKDIVWLKNFRNYLIHYKARFESLKKDQSTTNINQRLIIENAEKTFNIIKKSIKTFFELTELDPPDAVYGWKIIEDKSK

Foldseek 3Di:
DDDDDDDDDDDDDDPPPPPVPPPPPQVLLVLLVLLVVLLVCLVPDPDLVSNLVSLLSNLQSLLVNLLSVLLVLCCVQVVVVSVVLNPDDSLVSLQVSLCVQQVDGDDCPDPLSVLNVVSSVLNCCSVVPDDDPDPDDDDDDPDPVSVCSDSVNSVSSSVSSLVSVVVSCVSNVDDDPPDDVSVCVSPDDPD

Nearest PDB structures (foldseek):
  7mtq-assembly1_B  TM=4.148E-01  e=4.658E+00  Homo sapiens
  6ps7-assembly1_A  TM=2.579E-01  e=1.704E+00  Homo sapiens
  7a0g-assembly1_HHH  TM=2.899E-01  e=7.168E+00  Serratia marcescens
  4k1c-assembly2_B  TM=2.660E-01  e=6.832E+00  Saccharomyces cerevisiae S288C